Protein AF-A0A1G8H8K7-F1 (afdb_monomer)

Sequence (225 aa):
MYFYYYPTGNPYAFYPYHTEPYEKHPYYMEDRSYSGFSNDFDRQQAVRGQATWTEGGPVTKCGIPWSHNNYMTASVGENSPYQCGQSLRIKNLTSPDKEVTVTVVDQTRGYPPNKINLHRNAFEALGANLEVGVLNVEITPIQQPDSGMGNGRWGEYLSAITQTAYPSYYVTNFQAVGKTHMNPQQTKETYDLLLQSPHQSRQVRGNVIYQTNTNQVISFDIQEM

Radius of gyration: 29.27 Å; Cα contacts (8 Å, |Δi|>4): 420; chains: 1; bounding box: 75×88×66 Å

Organism: NCBI:txid930129

Structure (mmCIF, N/CA/C/O backbone):
data_AF-A0A1G8H8K7-F1
#
_entry.id   AF-A0A1G8H8K7-F1
#
loop_
_atom_site.group_PDB
_atom_site.id
_atom_site.type_symbol
_atom_site.label_atom_id
_atom_site.label_alt_id
_atom_site.label_comp_id
_atom_site.label_asym_id
_atom_site.label_entity_id
_atom_site.label_seq_id
_atom_site.pdbx_PDB_ins_code
_atom_site.Cartn_x
_atom_site.Cartn_y
_atom_site.Cartn_z
_atom_site.occupancy
_atom_site.B_iso_or_equiv
_atom_site.auth_seq_id
_atom_site.auth_comp_id
_atom_site.auth_asym_id
_atom_site.auth_atom_id
_atom_site.pdbx_PDB_model_num
ATOM 1 N N . MET A 1 1 ? 36.805 69.687 -38.597 1.00 34.62 1 MET A N 1
ATOM 2 C CA . MET A 1 1 ? 35.613 68.837 -38.385 1.00 34.62 1 MET A CA 1
ATOM 3 C C . MET A 1 1 ? 36.080 67.578 -37.667 1.00 34.62 1 MET A C 1
ATOM 5 O O . MET A 1 1 ? 37.119 67.053 -38.040 1.00 34.62 1 MET A O 1
ATOM 9 N N . TYR A 1 2 ? 35.389 67.209 -36.589 1.00 42.22 2 TYR A N 1
ATOM 10 C CA . TYR A 1 2 ? 35.668 66.097 -35.667 1.00 42.22 2 TYR A CA 1
ATOM 11 C C . TYR A 1 2 ? 35.791 64.723 -36.360 1.00 42.22 2 TYR A C 1
ATOM 13 O O . TYR A 1 2 ? 35.134 64.522 -37.374 1.00 42.22 2 TYR A O 1
ATOM 21 N N . PHE A 1 3 ? 36.566 63.777 -35.802 1.00 33.25 3 PHE A N 1
ATOM 22 C CA . PHE A 1 3 ? 36.064 62.624 -35.020 1.00 33.25 3 PHE A CA 1
ATOM 23 C C . PHE A 1 3 ? 37.190 61.666 -34.553 1.00 33.25 3 PHE A C 1
ATOM 25 O O . PHE A 1 3 ? 38.245 61.553 -35.166 1.00 33.25 3 PHE A O 1
ATOM 32 N N . TYR A 1 4 ? 36.908 61.029 -33.411 1.00 41.00 4 TYR A N 1
ATOM 33 C CA . TYR A 1 4 ? 37.654 60.050 -32.602 1.00 41.00 4 TYR A CA 1
ATOM 34 C C . TYR A 1 4 ? 38.005 58.726 -33.316 1.00 41.00 4 TYR A C 1
ATOM 36 O O . TYR A 1 4 ? 37.209 58.287 -34.138 1.00 41.00 4 TYR A O 1
ATOM 44 N N . TYR A 1 5 ? 39.061 58.011 -32.874 1.00 35.06 5 TYR A N 1
ATOM 45 C CA . TYR A 1 5 ? 38.955 56.696 -32.187 1.00 35.06 5 TYR A CA 1
ATOM 46 C C . TYR A 1 5 ? 40.318 56.110 -31.732 1.00 35.06 5 TYR A C 1
ATOM 48 O O . TYR A 1 5 ? 41.360 56.386 -32.316 1.00 35.06 5 TYR A O 1
ATOM 56 N N . TYR A 1 6 ? 40.251 55.314 -30.655 1.00 43.44 6 TYR A N 1
ATOM 57 C CA . TYR A 1 6 ? 41.297 54.642 -29.858 1.00 43.44 6 TYR A CA 1
ATOM 58 C C . TYR A 1 6 ? 42.328 53.786 -30.618 1.00 43.44 6 TYR A C 1
ATOM 60 O O . TYR A 1 6 ? 42.019 53.232 -31.673 1.00 43.44 6 TYR A O 1
ATOM 68 N N . PRO A 1 7 ? 43.460 53.478 -29.949 1.00 44.66 7 PRO A N 1
ATOM 69 C CA . PRO A 1 7 ? 43.854 52.075 -29.881 1.00 44.66 7 PRO A CA 1
ATOM 70 C C . PRO A 1 7 ? 44.255 51.562 -28.486 1.00 44.66 7 PRO A C 1
ATOM 72 O O . PRO A 1 7 ? 44.772 52.255 -27.616 1.00 44.66 7 PRO A O 1
ATOM 75 N N . THR A 1 8 ? 43.971 50.273 -28.363 1.00 45.00 8 THR A N 1
ATOM 76 C CA . THR A 1 8 ? 44.289 49.244 -27.371 1.00 45.00 8 THR A CA 1
ATOM 77 C C . THR A 1 8 ? 45.781 49.024 -27.089 1.00 45.00 8 THR A C 1
ATOM 79 O O . THR A 1 8 ? 46.585 49.116 -28.012 1.00 45.00 8 THR A O 1
ATOM 82 N N . GLY A 1 9 ? 46.105 48.513 -25.889 1.00 33.97 9 GLY A N 1
ATOM 83 C CA . GLY A 1 9 ? 47.224 47.569 -25.711 1.00 33.97 9 GLY A CA 1
ATOM 84 C C . GLY A 1 9 ? 48.034 47.679 -24.409 1.00 33.97 9 GLY A C 1
ATOM 85 O O . GLY A 1 9 ? 48.842 48.583 -24.278 1.00 33.97 9 GLY A O 1
ATOM 86 N N . ASN A 1 10 ? 47.812 46.708 -23.507 1.00 39.84 10 ASN A N 1
ATOM 87 C CA . ASN A 1 10 ? 48.647 46.133 -22.414 1.00 39.84 10 ASN A CA 1
ATOM 88 C C . ASN A 1 10 ? 50.197 46.263 -22.578 1.00 39.84 10 ASN A C 1
ATOM 90 O O . ASN A 1 10 ? 50.607 46.441 -23.722 1.00 39.84 10 ASN A O 1
ATOM 94 N N . PRO A 1 11 ? 51.094 45.959 -21.589 1.00 46.19 11 PRO A N 1
ATOM 95 C CA . PRO A 1 11 ? 50.885 45.327 -20.267 1.00 46.19 11 PRO A CA 1
ATOM 96 C C . PRO A 1 11 ? 51.848 45.787 -19.120 1.00 46.19 11 PRO A C 1
ATOM 98 O O . PRO A 1 11 ? 52.738 46.607 -19.309 1.00 46.19 11 PRO A O 1
ATOM 101 N N . TYR A 1 12 ? 51.710 45.133 -17.957 1.00 33.84 12 TYR A N 1
ATOM 102 C CA . TYR A 1 12 ? 52.674 44.973 -16.846 1.00 33.84 12 TYR A CA 1
ATOM 103 C C . TYR A 1 12 ? 52.797 46.048 -15.748 1.00 33.84 12 TYR A C 1
ATOM 105 O O . TYR A 1 12 ? 53.239 47.168 -15.967 1.00 33.84 12 TYR A O 1
ATOM 113 N N . ALA A 1 13 ? 52.596 45.540 -14.523 1.00 34.06 13 ALA A N 1
ATOM 114 C CA . ALA A 1 13 ? 53.521 45.601 -13.384 1.00 34.06 13 ALA A CA 1
ATOM 115 C C . ALA A 1 13 ? 53.058 46.366 -12.134 1.00 34.06 13 ALA A C 1
ATOM 117 O O . ALA A 1 13 ? 52.665 47.523 -12.179 1.00 34.06 13 ALA A O 1
ATOM 118 N N . PHE A 1 14 ? 53.297 45.674 -11.013 1.00 36.59 14 PHE A N 1
ATOM 119 C CA . PHE A 1 14 ? 53.564 46.187 -9.671 1.00 36.59 14 PHE A CA 1
ATOM 120 C C . PHE A 1 14 ? 52.398 46.789 -8.887 1.00 36.59 14 PHE A C 1
ATOM 122 O O . PHE A 1 14 ? 52.048 47.946 -9.073 1.00 36.59 14 PHE A O 1
ATOM 129 N N . TYR A 1 15 ? 51.930 46.051 -7.872 1.00 33.50 15 TYR A N 1
ATOM 130 C CA . TYR A 1 15 ? 51.500 46.693 -6.630 1.00 33.50 15 TYR A CA 1
ATOM 131 C C . TYR A 1 15 ? 52.095 46.004 -5.394 1.00 33.50 15 TYR A C 1
ATOM 133 O O . TYR A 1 15 ? 52.177 44.773 -5.368 1.00 33.50 15 TYR A O 1
ATOM 141 N N . PRO A 1 16 ? 52.557 46.783 -4.397 1.00 40.94 16 PRO A N 1
ATOM 142 C CA . PRO A 1 16 ? 53.385 46.309 -3.299 1.00 40.94 16 PRO A CA 1
ATOM 143 C C . PRO A 1 16 ? 52.547 45.898 -2.084 1.00 40.94 16 PRO A C 1
ATOM 145 O O . PRO A 1 16 ? 51.463 46.422 -1.833 1.00 40.94 16 PRO A O 1
ATOM 148 N N . TYR A 1 17 ? 53.111 44.984 -1.298 1.00 36.19 17 TYR A N 1
ATOM 149 C CA . TYR A 1 17 ? 52.652 44.650 0.045 1.00 36.19 17 TYR A CA 1
ATOM 150 C C . TYR A 1 17 ? 52.731 45.877 0.963 1.00 36.19 17 TYR A C 1
ATOM 152 O O . TYR A 1 17 ? 53.816 46.411 1.186 1.00 36.19 17 TYR A O 1
ATOM 160 N N . HIS A 1 18 ? 51.597 46.254 1.552 1.00 38.09 18 HIS A N 1
ATOM 161 C CA . HIS A 1 18 ? 51.551 47.059 2.767 1.00 38.09 18 HIS A CA 1
ATOM 162 C C . HIS A 1 18 ? 50.899 46.246 3.885 1.00 38.09 18 HIS A C 1
ATOM 164 O O . HIS A 1 18 ? 49.735 45.860 3.820 1.00 38.09 18 HIS A O 1
ATOM 170 N N . THR A 1 19 ? 51.715 45.957 4.888 1.00 42.06 19 THR A N 1
ATOM 171 C CA . THR A 1 19 ? 51.349 45.497 6.224 1.00 42.06 19 THR A CA 1
ATOM 172 C C . THR A 1 19 ? 50.953 46.680 7.102 1.00 42.06 19 THR A C 1
ATOM 174 O O . THR A 1 19 ? 51.568 47.733 6.961 1.00 42.06 19 THR A O 1
ATOM 177 N N . GLU A 1 20 ? 50.007 46.432 8.019 1.00 38.41 20 GLU A N 1
ATOM 178 C CA . GLU A 1 20 ? 49.724 47.079 9.326 1.00 38.41 20 GLU A CA 1
ATOM 179 C C . GLU A 1 20 ? 48.222 47.388 9.520 1.00 38.41 20 GLU A C 1
ATOM 181 O O . GLU A 1 20 ? 47.503 47.541 8.536 1.00 38.41 20 GLU A O 1
ATOM 186 N N . PRO A 1 21 ? 47.724 47.582 10.758 1.00 42.38 21 PRO A N 1
ATOM 187 C CA . PRO A 1 21 ? 47.982 46.840 11.994 1.00 42.38 21 PRO A CA 1
ATOM 188 C C . PRO A 1 21 ? 46.663 46.393 12.677 1.00 42.38 21 PRO A C 1
ATOM 190 O O . PRO A 1 21 ? 45.563 46.833 12.355 1.00 42.38 21 PRO A O 1
ATOM 193 N N . TYR A 1 22 ? 46.781 45.477 13.639 1.00 41.50 22 TYR A N 1
ATOM 194 C CA . TYR A 1 22 ? 45.675 44.895 14.402 1.00 41.50 22 TYR A CA 1
ATOM 195 C C . TYR A 1 22 ? 45.171 45.869 15.483 1.00 41.50 22 TYR A C 1
ATOM 197 O O . TYR A 1 22 ? 45.809 46.015 16.527 1.00 41.50 22 TYR A O 1
ATOM 205 N N . GLU A 1 23 ? 44.015 46.499 15.261 1.00 36.28 23 GLU A N 1
ATOM 206 C CA . GLU A 1 23 ? 43.290 47.265 16.282 1.00 36.28 23 GLU A CA 1
ATOM 207 C C . GLU A 1 23 ? 42.149 46.441 16.894 1.00 36.28 23 GLU A C 1
ATOM 209 O O . GLU A 1 23 ? 41.218 45.989 16.229 1.00 36.28 23 GLU A O 1
ATOM 214 N N . LYS A 1 24 ? 42.245 46.255 18.214 1.00 40.06 24 LYS A N 1
ATOM 215 C CA . LYS A 1 24 ? 41.191 45.742 19.093 1.00 40.06 24 LYS A CA 1
ATOM 216 C C . LYS A 1 24 ? 40.109 46.804 19.271 1.00 40.06 24 LYS A C 1
ATOM 218 O O . LYS A 1 24 ? 40.441 47.879 19.753 1.00 40.06 24 LYS A O 1
ATOM 223 N N . HIS A 1 25 ? 38.832 46.444 19.119 1.00 34.12 25 HIS A N 1
ATOM 224 C CA . HIS A 1 25 ? 37.762 47.080 19.896 1.00 34.12 25 HIS A CA 1
ATOM 225 C C . HIS A 1 25 ? 36.695 46.076 20.382 1.00 34.12 25 HIS A C 1
ATOM 227 O O . HIS A 1 25 ? 36.363 45.140 19.656 1.00 34.12 25 HIS A O 1
ATOM 233 N N . PRO A 1 26 ? 36.188 46.245 21.623 1.00 45.06 26 PRO A N 1
ATOM 234 C CA . PRO A 1 26 ? 35.289 45.317 22.302 1.00 45.06 26 PRO A CA 1
ATOM 235 C C . PRO A 1 26 ? 33.821 45.745 22.169 1.00 45.06 26 PRO A C 1
ATOM 237 O O . PRO A 1 26 ? 33.527 46.934 22.248 1.00 45.06 26 PRO A O 1
ATOM 240 N N . TYR A 1 27 ? 32.894 44.788 22.089 1.00 32.19 27 TYR A N 1
ATOM 241 C CA . TYR A 1 27 ? 31.487 45.036 22.413 1.00 32.19 27 TYR A CA 1
ATOM 242 C C . TYR A 1 27 ? 30.892 43.880 23.216 1.00 32.19 27 TYR A C 1
ATOM 244 O O . TYR A 1 27 ? 30.960 42.713 22.836 1.00 32.19 27 TYR A O 1
ATOM 252 N N . TYR A 1 28 ? 30.344 44.262 24.366 1.00 30.58 28 TYR A N 1
ATOM 253 C CA . TYR A 1 28 ? 29.436 43.494 25.204 1.00 30.58 28 TYR A CA 1
ATOM 254 C C . TYR A 1 28 ? 28.069 43.320 24.519 1.00 30.58 28 TYR A C 1
ATOM 256 O O . TYR A 1 28 ? 27.623 44.231 23.832 1.00 30.58 28 TYR A O 1
ATOM 264 N N . MET A 1 29 ? 27.412 42.200 24.855 1.00 28.86 29 MET A N 1
ATOM 265 C CA . MET A 1 29 ? 25.956 41.967 24.931 1.00 28.86 29 MET A CA 1
ATOM 266 C C . MET A 1 29 ? 25.096 42.187 23.674 1.00 28.86 29 MET A C 1
ATOM 268 O O . MET A 1 29 ? 24.828 43.314 23.294 1.00 28.86 29 MET A O 1
ATOM 272 N N . GLU A 1 30 ? 24.484 41.109 23.169 1.00 32.31 30 GLU A N 1
ATOM 273 C CA . GLU A 1 30 ? 23.065 40.852 23.470 1.00 32.31 30 GLU A CA 1
ATOM 274 C C . GLU A 1 30 ? 22.664 39.416 23.100 1.00 32.31 30 GLU A C 1
ATOM 276 O O . GLU A 1 30 ? 22.864 38.948 21.978 1.00 32.31 30 GLU A O 1
ATOM 281 N N . ASP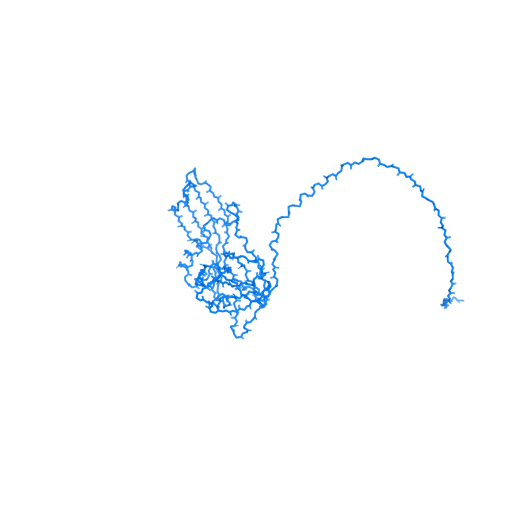 A 1 31 ? 22.079 38.732 24.080 1.00 38.09 31 ASP A N 1
ATOM 282 C CA . ASP A 1 31 ? 21.277 37.526 23.921 1.00 38.09 31 ASP A CA 1
ATOM 283 C C . ASP A 1 31 ? 20.206 37.734 22.843 1.00 38.09 31 ASP A C 1
ATOM 285 O O . ASP A 1 31 ? 19.214 38.433 23.046 1.00 38.09 31 ASP A O 1
ATOM 289 N N . ARG A 1 32 ? 20.359 37.059 21.706 1.00 35.44 32 ARG A N 1
ATOM 290 C CA . ARG A 1 32 ? 19.219 36.616 20.900 1.00 35.44 32 ARG A CA 1
ATOM 291 C C . ARG A 1 32 ? 19.429 35.166 20.525 1.00 35.44 32 ARG A C 1
ATOM 293 O O . ARG A 1 32 ? 19.809 34.820 19.410 1.00 35.44 32 ARG A O 1
ATOM 300 N N . SER A 1 33 ? 19.128 34.325 21.504 1.00 30.75 33 SER A N 1
ATOM 301 C CA . SER A 1 33 ? 18.609 32.979 21.320 1.00 30.75 33 SER A CA 1
ATOM 302 C C . SER A 1 33 ? 17.369 33.039 20.420 1.00 30.75 33 SER A C 1
ATOM 304 O O . SER A 1 33 ? 16.222 32.992 20.861 1.00 30.75 33 SER A O 1
ATOM 306 N N . TYR A 1 34 ? 17.604 33.144 19.111 1.00 29.62 34 TYR A N 1
ATOM 307 C CA . TYR A 1 34 ? 16.624 32.742 18.119 1.00 29.62 34 TYR A CA 1
ATOM 308 C C . TYR A 1 34 ? 16.545 31.220 18.224 1.00 29.62 34 TYR A C 1
ATOM 310 O O . TYR A 1 34 ? 17.258 30.478 17.550 1.00 29.62 34 TYR A O 1
ATOM 318 N N . SER A 1 35 ? 15.707 30.764 19.157 1.00 33.44 35 SER A N 1
ATOM 319 C CA . SER A 1 35 ? 15.107 29.442 19.102 1.00 33.44 35 SER A CA 1
ATOM 320 C C . SER A 1 35 ? 14.292 29.403 17.814 1.00 33.44 35 SER A C 1
ATOM 322 O O . SER A 1 35 ? 13.101 29.698 17.761 1.00 33.44 35 SER A O 1
ATOM 324 N N . GLY A 1 36 ? 14.988 29.097 16.721 1.00 28.70 36 GLY A N 1
ATOM 325 C CA . GLY A 1 36 ? 14.368 28.488 15.571 1.00 28.70 36 GLY A CA 1
ATOM 326 C C . GLY A 1 36 ? 13.788 27.187 16.085 1.00 28.70 36 GLY A C 1
ATOM 327 O O . GLY A 1 36 ? 14.484 26.179 16.164 1.00 28.70 36 GLY A O 1
ATOM 328 N N . PHE A 1 37 ? 12.525 27.236 16.498 1.00 30.09 37 PHE A N 1
ATOM 329 C CA . PHE A 1 37 ? 11.650 26.084 16.474 1.00 30.09 37 PHE A CA 1
ATOM 330 C C . PHE A 1 37 ? 11.593 25.645 15.012 1.00 30.09 37 PHE A C 1
ATOM 332 O O . PHE A 1 37 ? 10.671 25.985 14.269 1.00 30.09 37 PHE A O 1
ATOM 339 N N . SER A 1 38 ? 12.634 24.927 14.587 1.00 27.86 38 SER A N 1
ATOM 340 C CA . SER A 1 38 ? 12.563 23.987 13.492 1.00 27.86 38 SER A CA 1
ATOM 341 C C . SER A 1 38 ? 11.547 22.952 13.940 1.00 27.86 38 SER A C 1
ATOM 343 O O . SER A 1 38 ? 11.872 21.929 14.533 1.00 27.86 38 SER A O 1
ATOM 345 N N . ASN A 1 39 ? 10.277 23.270 13.696 1.00 28.53 39 ASN A N 1
ATOM 346 C CA . ASN A 1 39 ? 9.260 22.276 13.433 1.00 28.53 39 ASN A CA 1
ATOM 347 C C . ASN A 1 39 ? 9.682 21.577 12.135 1.00 28.53 39 ASN A C 1
ATOM 349 O O . ASN A 1 39 ? 9.077 21.777 11.081 1.00 28.53 39 ASN A O 1
ATOM 353 N N . ASP A 1 40 ? 10.758 20.793 12.214 1.00 29.62 40 ASP A N 1
ATOM 354 C CA . ASP A 1 40 ? 11.037 19.710 11.291 1.00 29.62 40 ASP A CA 1
ATOM 355 C C . ASP A 1 40 ? 9.960 18.660 11.568 1.00 29.62 40 ASP A C 1
ATOM 357 O O . ASP A 1 40 ? 10.170 17.639 12.212 1.00 29.62 40 ASP A O 1
ATOM 361 N N . PHE A 1 41 ? 8.744 18.966 11.112 1.00 33.59 41 PHE A N 1
ATOM 362 C CA . PHE A 1 41 ? 7.845 17.934 10.642 1.00 33.59 41 PHE A CA 1
ATOM 363 C C . PHE A 1 41 ? 8.670 17.133 9.647 1.00 33.59 41 PHE A C 1
ATOM 365 O O . PHE A 1 41 ? 8.990 17.664 8.581 1.00 33.59 41 PHE A O 1
ATOM 372 N N . ASP A 1 42 ? 9.054 15.916 10.032 1.00 35.72 42 ASP A N 1
ATOM 373 C CA . ASP A 1 42 ? 9.666 14.911 9.174 1.00 35.72 42 ASP A CA 1
ATOM 374 C C . ASP A 1 42 ? 8.977 14.941 7.809 1.00 35.72 42 ASP A C 1
ATOM 376 O O . ASP A 1 42 ? 7.900 14.372 7.605 1.00 35.72 42 ASP A O 1
ATOM 380 N N . ARG A 1 43 ? 9.570 15.676 6.861 1.00 43.28 43 ARG A N 1
ATOM 381 C CA . ARG A 1 43 ? 9.107 15.685 5.483 1.00 43.28 43 ARG A CA 1
ATOM 382 C C . ARG A 1 43 ? 9.336 14.265 5.013 1.00 43.28 43 ARG A C 1
ATOM 384 O O . ARG A 1 43 ? 10.479 13.871 4.803 1.00 43.28 43 ARG A O 1
ATOM 391 N N . GLN A 1 44 ? 8.254 13.509 4.864 1.00 57.31 44 GLN A N 1
ATOM 392 C CA . GLN A 1 44 ? 8.229 12.245 4.141 1.00 57.31 44 GLN A CA 1
ATOM 393 C C . GLN A 1 44 ? 8.741 12.533 2.724 1.00 57.31 44 GLN A C 1
ATOM 395 O O . GLN A 1 44 ? 7.986 12.935 1.838 1.00 57.31 44 GLN A O 1
ATOM 400 N N . GLN A 1 45 ? 10.056 12.454 2.525 1.00 70.06 45 GLN A N 1
ATOM 401 C CA . GLN A 1 45 ? 10.654 12.758 1.238 1.00 70.06 45 GLN A CA 1
ATOM 402 C C . GLN A 1 45 ? 10.379 11.581 0.320 1.00 70.06 45 GLN A C 1
ATOM 404 O O . GLN A 1 45 ? 10.790 10.451 0.580 1.00 70.06 45 GLN A O 1
ATOM 409 N N . ALA A 1 46 ? 9.649 11.859 -0.750 1.00 83.31 46 ALA A N 1
ATOM 410 C CA . ALA A 1 46 ? 9.413 10.895 -1.794 1.00 83.31 46 ALA A CA 1
ATOM 411 C C . ALA A 1 46 ? 10.754 10.558 -2.470 1.00 83.31 46 ALA A C 1
ATOM 413 O O . ALA A 1 46 ? 11.479 11.445 -2.926 1.00 83.31 46 ALA A O 1
ATOM 414 N N . VAL A 1 47 ? 11.113 9.276 -2.492 1.00 91.69 47 VAL A N 1
ATOM 415 C CA . VAL A 1 47 ? 12.393 8.798 -3.023 1.00 91.69 47 VAL A CA 1
ATOM 416 C C . VAL A 1 47 ? 12.173 8.229 -4.414 1.00 91.69 47 VAL A C 1
ATOM 418 O O . VAL A 1 47 ? 11.316 7.371 -4.618 1.00 91.69 47 VAL A O 1
ATOM 421 N N . ARG A 1 48 ? 12.971 8.672 -5.387 1.00 94.88 48 ARG A N 1
ATOM 422 C CA . ARG A 1 48 ? 12.955 8.081 -6.729 1.00 94.88 48 ARG A CA 1
ATOM 423 C C . ARG A 1 48 ? 13.685 6.746 -6.743 1.00 94.88 48 ARG A C 1
ATOM 425 O O . ARG A 1 48 ? 14.782 6.605 -6.196 1.00 94.88 48 ARG A O 1
ATOM 432 N N . GLY A 1 49 ? 13.080 5.782 -7.414 1.00 94.88 49 GLY A N 1
ATOM 433 C CA . GLY A 1 49 ? 13.517 4.403 -7.387 1.00 94.88 49 GLY A CA 1
ATOM 434 C C . GLY A 1 49 ? 13.037 3.596 -8.578 1.00 94.88 49 GLY A C 1
ATOM 435 O O . GLY A 1 49 ? 12.532 4.133 -9.566 1.00 94.88 49 GLY A O 1
ATOM 436 N N . GLN A 1 50 ? 13.202 2.285 -8.458 1.00 96.62 50 GLN A N 1
ATOM 437 C CA . GLN A 1 50 ? 12.737 1.318 -9.443 1.00 96.62 50 GLN A CA 1
ATOM 438 C C . GLN A 1 50 ? 11.786 0.314 -8.800 1.00 96.62 50 GLN A C 1
ATOM 440 O O . GLN A 1 50 ? 12.062 -0.185 -7.712 1.00 96.62 50 GLN A O 1
ATOM 445 N N . ALA A 1 51 ? 10.700 -0.011 -9.490 1.00 96.75 51 ALA A N 1
ATOM 446 C CA . ALA A 1 51 ? 9.809 -1.104 -9.138 1.00 96.75 51 ALA A CA 1
ATOM 447 C C . ALA A 1 51 ? 10.010 -2.269 -10.109 1.00 96.75 51 ALA A C 1
ATOM 449 O O . ALA A 1 51 ? 10.037 -2.062 -11.319 1.00 96.75 51 ALA A O 1
ATOM 450 N N . THR A 1 52 ? 10.131 -3.483 -9.590 1.00 97.44 52 THR A N 1
ATOM 451 C CA . THR A 1 52 ? 9.993 -4.743 -10.340 1.00 97.44 52 THR A CA 1
ATOM 452 C C . THR A 1 52 ? 8.774 -5.501 -9.838 1.00 97.44 52 THR A C 1
ATOM 454 O O . THR A 1 52 ? 8.071 -4.999 -8.958 1.00 97.44 52 THR A O 1
ATOM 457 N N . TRP A 1 53 ? 8.523 -6.699 -10.368 1.00 97.12 53 TRP A N 1
ATOM 458 C CA . TRP A 1 53 ? 7.440 -7.545 -9.888 1.00 97.12 53 TRP A CA 1
ATOM 459 C C . TRP A 1 53 ? 7.855 -8.987 -9.579 1.00 97.12 53 TRP A C 1
ATOM 461 O O . TRP A 1 53 ? 8.854 -9.498 -10.086 1.00 97.12 53 TRP A O 1
ATOM 471 N N . THR A 1 54 ? 7.055 -9.634 -8.733 1.00 95.38 54 THR A N 1
ATOM 472 C CA . THR A 1 54 ? 7.158 -11.043 -8.343 1.00 95.38 54 THR A CA 1
ATOM 473 C C . THR A 1 54 ? 5.770 -11.649 -8.117 1.00 95.38 54 THR A C 1
ATOM 475 O O . THR A 1 54 ? 4.823 -10.931 -7.801 1.00 95.38 54 THR A O 1
ATOM 478 N N . GLU A 1 55 ? 5.655 -12.973 -8.221 1.00 93.88 55 GLU A N 1
ATOM 479 C CA . GLU A 1 55 ? 4.470 -13.736 -7.774 1.00 93.88 55 GLU A CA 1
ATOM 480 C C . GLU A 1 55 ? 4.443 -13.934 -6.248 1.00 93.88 55 GLU A C 1
ATOM 482 O O . GLU A 1 55 ? 3.521 -14.518 -5.683 1.00 93.88 55 GLU A O 1
ATOM 487 N N . GLY A 1 56 ? 5.492 -13.474 -5.566 1.00 88.50 56 GLY A N 1
ATOM 488 C CA . GLY A 1 56 ? 5.708 -13.746 -4.157 1.00 88.50 56 GLY A CA 1
ATOM 489 C C . GLY A 1 56 ? 6.304 -15.131 -3.907 1.00 88.50 56 GLY A C 1
ATOM 490 O O . GLY A 1 56 ? 6.537 -15.934 -4.810 1.00 88.50 56 GLY A O 1
ATOM 491 N N . GLY A 1 57 ? 6.617 -15.380 -2.640 1.00 83.31 57 GLY A N 1
ATOM 492 C CA . GLY A 1 57 ? 7.166 -16.642 -2.151 1.00 83.31 57 GLY A CA 1
ATOM 493 C C . GLY A 1 57 ? 6.329 -17.213 -1.005 1.00 83.31 57 GLY A C 1
ATOM 494 O O . GLY A 1 57 ? 5.499 -16.505 -0.435 1.00 83.31 57 GLY A O 1
ATOM 495 N N . PRO A 1 58 ? 6.546 -18.484 -0.628 1.00 76.12 58 PRO A N 1
ATOM 496 C CA . PRO A 1 58 ? 5.747 -19.145 0.405 1.00 76.12 58 PRO A CA 1
ATOM 497 C C . PRO A 1 58 ? 6.000 -18.597 1.817 1.00 76.12 58 PRO A C 1
ATOM 499 O O . PRO A 1 58 ? 5.148 -18.737 2.688 1.00 76.12 58 PRO A O 1
ATOM 502 N N . VAL A 1 59 ? 7.164 -17.986 2.056 1.00 86.50 59 VAL A N 1
ATOM 503 C CA . VAL A 1 59 ? 7.557 -17.428 3.353 1.00 86.50 59 VAL A CA 1
ATOM 504 C C . VAL A 1 59 ? 8.123 -16.040 3.129 1.00 86.50 59 VAL A C 1
ATOM 506 O O . VAL A 1 59 ? 8.897 -15.828 2.198 1.00 86.50 59 VAL A O 1
ATOM 509 N N . THR A 1 60 ? 7.746 -15.113 4.000 1.00 92.62 60 THR A N 1
ATOM 510 C CA . THR A 1 60 ? 8.251 -13.747 3.993 1.00 92.62 60 THR A CA 1
ATOM 511 C C . THR A 1 60 ? 9.039 -13.473 5.266 1.00 92.62 60 THR A C 1
ATOM 513 O O . THR A 1 60 ? 8.732 -14.022 6.327 1.00 92.62 60 THR A O 1
ATOM 516 N N . LYS A 1 61 ? 10.055 -12.610 5.195 1.00 90.44 61 LYS A N 1
ATOM 517 C CA . LYS A 1 61 ? 10.841 -12.236 6.376 1.00 90.44 61 LYS A CA 1
ATOM 518 C C . LYS A 1 61 ? 10.028 -11.481 7.430 1.00 90.44 61 LYS A C 1
ATOM 520 O O . LYS A 1 61 ? 10.414 -11.497 8.594 1.00 90.44 61 LYS A O 1
ATOM 525 N N . CYS A 1 62 ? 8.920 -10.842 7.049 1.00 89.44 62 CYS A N 1
ATOM 526 C CA . CYS A 1 62 ? 8.084 -10.088 7.983 1.00 89.44 62 CYS A CA 1
ATOM 527 C C . CYS A 1 62 ? 6.957 -10.918 8.617 1.00 89.44 62 CYS A C 1
ATOM 529 O O . CYS A 1 62 ? 6.225 -10.391 9.448 1.00 89.44 62 CYS A O 1
ATOM 531 N N . GLY A 1 63 ? 6.764 -12.180 8.214 1.00 87.44 63 GLY A N 1
ATOM 532 C CA . GLY A 1 63 ? 5.652 -13.010 8.697 1.00 87.44 63 GLY A CA 1
ATOM 533 C C . GLY A 1 63 ? 4.267 -12.578 8.190 1.00 87.44 63 GLY A C 1
ATOM 534 O O . GLY A 1 63 ? 3.257 -13.106 8.649 1.00 87.44 63 GLY A O 1
ATOM 535 N N . ILE A 1 64 ? 4.210 -11.642 7.237 1.00 85.88 64 ILE A N 1
ATOM 536 C CA . ILE A 1 64 ? 2.983 -11.179 6.574 1.00 85.88 64 ILE A CA 1
ATOM 537 C C . ILE A 1 64 ? 2.914 -11.854 5.197 1.00 85.88 64 ILE A C 1
ATOM 539 O O . ILE A 1 64 ? 3.893 -11.777 4.451 1.00 85.88 64 ILE A O 1
ATOM 543 N N . PRO A 1 65 ? 1.816 -12.533 4.826 1.00 88.94 65 PRO A N 1
ATOM 544 C CA . PRO A 1 65 ? 1.738 -13.226 3.543 1.00 88.94 65 PRO A CA 1
ATOM 545 C C . PRO A 1 65 ? 1.647 -12.242 2.370 1.00 88.94 65 PRO A C 1
ATOM 547 O O . PRO A 1 65 ? 1.066 -11.167 2.491 1.00 88.94 65 PRO A O 1
ATOM 550 N N . TRP A 1 66 ? 2.123 -12.656 1.194 1.00 92.62 66 TRP A N 1
ATOM 551 C CA . TRP A 1 66 ? 1.966 -11.899 -0.058 1.00 92.62 66 TRP A CA 1
ATOM 552 C C . TRP A 1 66 ? 0.503 -11.675 -0.463 1.00 92.62 66 TRP A C 1
ATOM 554 O O . TRP A 1 66 ? 0.204 -10.737 -1.184 1.00 92.62 66 TRP A O 1
ATOM 564 N N . SER A 1 67 ? -0.430 -12.499 0.019 1.00 87.25 67 SER A N 1
ATOM 565 C CA . SER A 1 67 ? -1.869 -12.300 -0.198 1.00 87.25 67 SER A CA 1
ATOM 566 C C . SER A 1 67 ? -2.479 -11.203 0.676 1.00 87.25 67 SER A C 1
ATOM 568 O O . SER A 1 67 ? -3.668 -10.910 0.546 1.00 87.25 67 SER A O 1
ATOM 570 N N . HIS A 1 68 ? -1.706 -10.618 1.595 1.00 81.19 68 HIS A N 1
ATOM 571 C CA . HIS A 1 68 ? -2.178 -9.532 2.442 1.00 81.19 68 HIS A CA 1
ATOM 572 C C . HIS A 1 68 ? -2.652 -8.345 1.593 1.00 81.19 68 HIS A C 1
ATOM 574 O O . HIS A 1 68 ? -2.119 -8.089 0.516 1.00 81.19 68 HIS A O 1
ATOM 580 N N . ASN A 1 69 ? -3.683 -7.641 2.067 1.00 79.06 69 ASN A N 1
ATOM 581 C CA . ASN A 1 69 ? -4.262 -6.481 1.387 1.00 79.06 69 ASN A CA 1
ATOM 582 C C . ASN A 1 69 ? -4.519 -6.717 -0.121 1.00 79.06 69 ASN A C 1
ATOM 584 O O . ASN A 1 69 ? -4.111 -5.925 -0.965 1.00 79.06 69 ASN A O 1
ATOM 588 N N . ASN A 1 70 ? -5.126 -7.857 -0.476 1.00 85.50 70 ASN A N 1
ATOM 589 C CA . ASN A 1 70 ? -5.389 -8.258 -1.866 1.00 85.50 70 ASN A CA 1
ATOM 590 C C . ASN A 1 70 ? -4.161 -8.203 -2.780 1.00 85.50 70 ASN A C 1
ATOM 592 O O . ASN A 1 70 ? -4.241 -7.778 -3.936 1.00 85.50 70 ASN A O 1
ATOM 596 N N . TYR A 1 71 ? -3.030 -8.670 -2.261 1.00 91.50 71 TYR A N 1
ATOM 597 C CA . TYR A 1 71 ? -1.758 -8.673 -2.967 1.00 91.50 71 TYR A CA 1
ATOM 598 C C . TYR A 1 71 ? -1.200 -7.275 -3.267 1.00 91.50 71 TYR A C 1
ATOM 600 O O . TYR A 1 71 ? -0.344 -7.113 -4.138 1.00 91.50 71 TYR A O 1
ATOM 608 N N . MET A 1 72 ? -1.643 -6.253 -2.532 1.00 92.31 72 MET A N 1
ATOM 609 C CA . MET A 1 72 ? -1.005 -4.937 -2.499 1.00 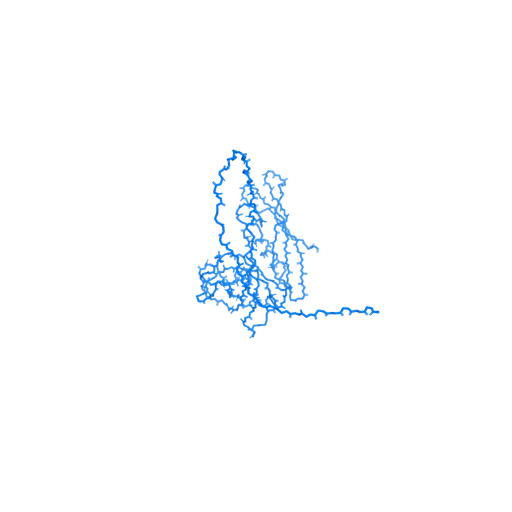92.31 72 MET A CA 1
ATOM 610 C C . MET A 1 72 ? 0.174 -4.966 -1.528 1.00 92.31 72 MET A C 1
ATOM 612 O O . MET A 1 72 ? 0.191 -4.326 -0.477 1.00 92.31 72 MET A O 1
ATOM 616 N N . THR A 1 73 ? 1.165 -5.777 -1.875 1.00 93.62 73 THR A N 1
ATOM 617 C CA . THR A 1 73 ? 2.326 -6.066 -1.034 1.00 93.62 73 THR A CA 1
ATOM 618 C C . THR A 1 73 ? 3.609 -5.936 -1.826 1.00 93.62 73 THR A C 1
ATOM 620 O O . THR A 1 73 ? 3.616 -6.084 -3.051 1.00 93.62 73 THR A O 1
ATOM 623 N N . ALA A 1 74 ? 4.707 -5.701 -1.125 1.00 97.00 74 ALA A N 1
ATOM 624 C CA . ALA A 1 74 ? 6.010 -5.552 -1.737 1.00 97.00 74 ALA A CA 1
ATOM 625 C C . ALA A 1 74 ? 7.134 -6.083 -0.851 1.00 97.00 74 ALA A C 1
ATOM 627 O O . ALA A 1 74 ? 7.000 -6.190 0.369 1.00 97.00 74 ALA A O 1
ATOM 628 N N . SER A 1 75 ? 8.278 -6.339 -1.474 1.00 96.94 75 SER A N 1
ATOM 629 C CA . SER A 1 75 ? 9.539 -6.553 -0.784 1.00 96.94 75 SER A CA 1
ATOM 630 C C . SER A 1 75 ? 10.543 -5.459 -1.117 1.00 96.94 75 SER A C 1
ATOM 632 O O . SER A 1 75 ? 10.551 -4.900 -2.216 1.00 96.94 75 SER A O 1
ATOM 634 N N . VAL A 1 76 ? 11.390 -5.132 -0.149 1.00 96.56 76 VAL A N 1
ATOM 635 C CA . VAL A 1 76 ? 12.370 -4.038 -0.244 1.00 96.56 76 VAL A CA 1
ATOM 636 C C . VAL A 1 76 ? 13.793 -4.577 -0.116 1.00 96.56 76 VAL A C 1
ATOM 638 O O . VAL A 1 76 ? 13.992 -5.714 0.304 1.00 96.56 76 VAL A O 1
ATOM 641 N N . GLY A 1 77 ? 14.807 -3.800 -0.495 1.00 93.81 77 GLY A N 1
ATOM 642 C CA . GLY A 1 77 ? 16.199 -4.195 -0.251 1.00 93.81 77 GLY A CA 1
ATOM 643 C C . GLY A 1 77 ? 16.511 -4.347 1.243 1.00 93.81 77 GLY A C 1
ATOM 644 O O . GLY A 1 77 ? 15.946 -3.641 2.070 1.00 93.81 77 GLY A O 1
ATOM 645 N N . GLU A 1 78 ? 17.445 -5.230 1.604 1.00 90.81 78 GLU A N 1
ATOM 646 C CA . GLU A 1 78 ? 17.840 -5.458 3.013 1.00 90.81 78 GLU A CA 1
ATOM 647 C C . GLU A 1 78 ? 18.386 -4.194 3.700 1.00 90.81 78 GLU A C 1
ATOM 649 O O . GLU A 1 78 ? 18.232 -4.031 4.905 1.00 90.81 78 GLU A O 1
ATOM 654 N N . ASN A 1 79 ? 18.975 -3.282 2.921 1.00 88.62 79 ASN A N 1
ATOM 655 C CA . ASN A 1 79 ? 19.491 -1.991 3.387 1.00 88.62 79 ASN A CA 1
ATOM 656 C C . ASN A 1 79 ? 18.523 -0.828 3.098 1.00 88.62 79 ASN A C 1
ATOM 658 O O . ASN A 1 79 ? 18.931 0.333 3.072 1.00 88.62 79 ASN A O 1
ATOM 662 N N . SER A 1 80 ? 17.267 -1.132 2.773 1.00 91.88 80 SER A N 1
ATOM 663 C CA . SER A 1 80 ? 16.238 -0.121 2.555 1.00 91.88 80 SER A CA 1
ATOM 664 C C . SER A 1 80 ? 15.821 0.513 3.887 1.00 91.88 80 SER A C 1
ATOM 666 O O . SER A 1 80 ? 15.779 -0.189 4.897 1.00 91.88 80 SER A O 1
ATOM 668 N N . PRO A 1 81 ? 15.475 1.815 3.922 1.00 90.12 81 PRO A N 1
ATOM 669 C CA . PRO A 1 81 ? 14.930 2.440 5.128 1.00 90.12 81 PRO A CA 1
ATOM 670 C C . PRO A 1 81 ? 13.503 1.970 5.459 1.00 90.12 81 PRO A C 1
ATOM 672 O O . PRO A 1 81 ? 12.972 2.344 6.503 1.00 90.12 81 PRO A O 1
ATOM 675 N N . TYR A 1 82 ? 12.864 1.196 4.574 1.00 91.38 82 TYR A N 1
ATOM 676 C CA . TYR A 1 82 ? 11.492 0.739 4.757 1.00 91.38 82 TYR A CA 1
ATOM 677 C C . TYR A 1 82 ? 11.428 -0.535 5.607 1.00 91.38 82 TYR A C 1
ATOM 679 O O . TYR A 1 82 ? 12.198 -1.476 5.404 1.00 91.38 82 TYR A O 1
ATOM 687 N N . GLN A 1 83 ? 10.491 -0.572 6.550 1.00 89.00 83 GLN A N 1
ATOM 688 C CA . GLN A 1 83 ? 10.382 -1.625 7.558 1.00 89.00 83 GLN A CA 1
ATOM 689 C C . GLN A 1 83 ? 9.230 -2.589 7.269 1.00 89.00 83 GLN A C 1
ATOM 691 O O . GLN A 1 83 ? 8.283 -2.262 6.561 1.00 89.00 83 GLN A O 1
ATOM 696 N N . CYS A 1 84 ? 9.295 -3.782 7.858 1.00 88.19 84 CYS A N 1
ATOM 697 C CA . CYS A 1 84 ? 8.205 -4.754 7.829 1.00 88.19 84 CYS A CA 1
ATOM 698 C C . CYS A 1 84 ? 6.878 -4.152 8.313 1.00 88.19 84 CYS A C 1
ATOM 700 O O . CYS A 1 84 ? 6.839 -3.489 9.345 1.00 88.19 84 CYS A O 1
ATOM 702 N N . GLY A 1 85 ? 5.793 -4.408 7.581 1.00 82.81 85 GLY A N 1
ATOM 703 C CA . GLY A 1 85 ? 4.453 -3.895 7.88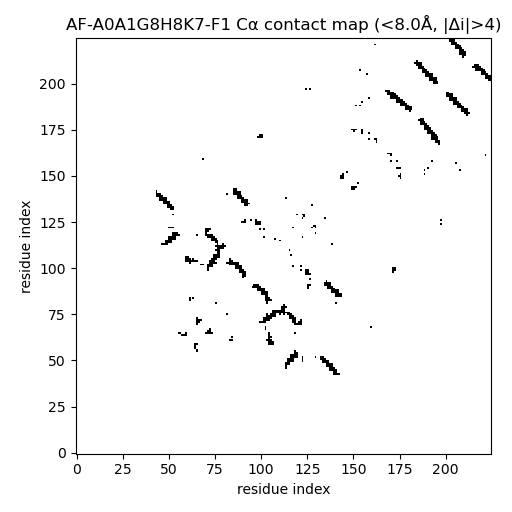2 1.00 82.81 85 GLY A CA 1
ATOM 704 C C . GLY A 1 85 ? 4.229 -2.433 7.491 1.00 82.81 85 GLY A C 1
ATOM 705 O O . GLY A 1 85 ? 3.093 -1.970 7.521 1.00 82.81 85 GLY A O 1
ATOM 706 N N . GLN A 1 86 ? 5.271 -1.711 7.074 1.00 84.62 86 GLN A N 1
ATOM 707 C CA . GLN A 1 86 ? 5.140 -0.320 6.666 1.00 84.62 86 GLN A CA 1
ATOM 708 C C . GLN A 1 86 ? 4.360 -0.197 5.354 1.00 84.62 86 GLN A C 1
ATOM 710 O O . GLN A 1 86 ? 4.610 -0.934 4.396 1.00 84.62 86 GLN A O 1
ATOM 715 N N . SER A 1 87 ? 3.462 0.784 5.292 1.00 85.94 87 SER A N 1
ATOM 716 C CA . SER A 1 87 ? 2.747 1.148 4.069 1.00 85.94 87 SER A CA 1
ATOM 717 C C . SER A 1 87 ? 3.549 2.154 3.246 1.00 85.94 87 SER A C 1
ATOM 719 O O . SER A 1 87 ? 4.048 3.155 3.761 1.00 85.94 87 SER A O 1
ATOM 721 N N . LEU A 1 88 ? 3.668 1.904 1.947 1.00 89.62 88 LEU A N 1
ATOM 722 C CA . LEU A 1 88 ? 4.374 2.749 0.990 1.00 89.62 88 LEU A CA 1
ATOM 723 C C . LEU A 1 88 ? 3.421 3.141 -0.134 1.00 89.62 88 LEU A C 1
ATOM 72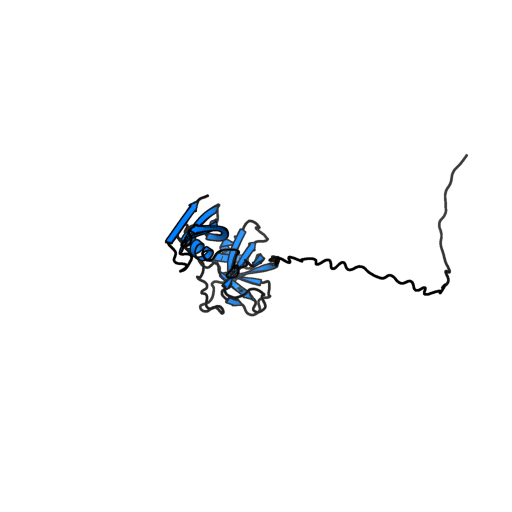5 O O . LEU A 1 88 ? 2.797 2.277 -0.746 1.00 89.62 88 LEU A O 1
ATOM 729 N N . ARG A 1 89 ? 3.358 4.432 -0.454 1.00 90.44 89 ARG A N 1
ATOM 730 C CA . ARG A 1 89 ? 2.721 4.919 -1.676 1.00 90.44 89 ARG A CA 1
ATOM 731 C C . ARG A 1 89 ? 3.737 4.872 -2.806 1.00 90.44 89 ARG A C 1
ATOM 733 O O . ARG A 1 89 ? 4.803 5.481 -2.711 1.00 90.44 89 ARG A O 1
ATOM 740 N N . ILE A 1 90 ? 3.393 4.165 -3.871 1.00 93.88 90 ILE A N 1
ATOM 741 C CA . ILE A 1 90 ? 4.221 3.977 -5.056 1.00 93.88 90 ILE A CA 1
ATOM 742 C C . ILE A 1 90 ? 3.536 4.668 -6.222 1.00 93.88 90 ILE A C 1
ATOM 744 O O . ILE A 1 90 ? 2.401 4.338 -6.550 1.00 93.88 90 ILE A O 1
ATOM 748 N N . LYS A 1 91 ? 4.228 5.609 -6.857 1.00 93.31 91 LYS A N 1
ATOM 749 C CA . LYS A 1 91 ? 3.714 6.377 -7.992 1.00 93.31 91 LYS A CA 1
ATOM 750 C C . LYS A 1 91 ? 4.529 6.092 -9.243 1.00 93.31 91 LYS A C 1
ATOM 752 O O . LYS A 1 91 ? 5.759 6.119 -9.202 1.00 93.31 91 LYS A O 1
ATOM 757 N N . ASN A 1 92 ? 3.855 5.849 -10.362 1.00 94.31 92 ASN A N 1
ATOM 758 C CA . ASN A 1 92 ? 4.503 5.620 -11.646 1.00 94.31 92 ASN A CA 1
ATOM 759 C C . ASN A 1 92 ? 4.992 6.949 -12.231 1.00 94.31 92 ASN A C 1
ATOM 761 O O . ASN A 1 92 ? 4.193 7.849 -12.481 1.00 94.31 92 ASN A O 1
ATOM 765 N N . LEU A 1 93 ? 6.294 7.087 -12.491 1.00 92.38 93 LEU A N 1
ATOM 766 C CA . LEU A 1 93 ? 6.830 8.332 -13.051 1.00 92.38 93 LEU A CA 1
ATOM 767 C C . LEU A 1 93 ? 6.497 8.514 -14.538 1.00 92.38 93 LEU A C 1
ATOM 769 O O . LEU A 1 93 ? 6.476 9.644 -15.019 1.00 92.38 93 LEU A O 1
ATOM 773 N N . THR A 1 94 ? 6.214 7.430 -15.262 1.00 89.31 94 THR A N 1
ATOM 774 C CA . THR A 1 94 ? 5.791 7.475 -16.672 1.00 89.31 94 THR A CA 1
ATOM 775 C C . THR A 1 94 ? 4.286 7.717 -16.810 1.00 89.31 94 THR A C 1
ATOM 777 O O . THR A 1 94 ? 3.825 8.206 -17.838 1.00 89.31 94 THR A O 1
ATOM 780 N N . SER A 1 95 ? 3.506 7.411 -15.775 1.00 87.00 95 SER A N 1
ATOM 781 C CA . SER A 1 95 ? 2.059 7.647 -15.734 1.00 87.00 95 SER A CA 1
ATOM 782 C C . SER A 1 95 ? 1.670 8.212 -14.369 1.00 87.00 95 SER A C 1
ATOM 784 O O . SER A 1 95 ? 1.195 7.462 -13.521 1.00 87.00 95 SER A O 1
ATOM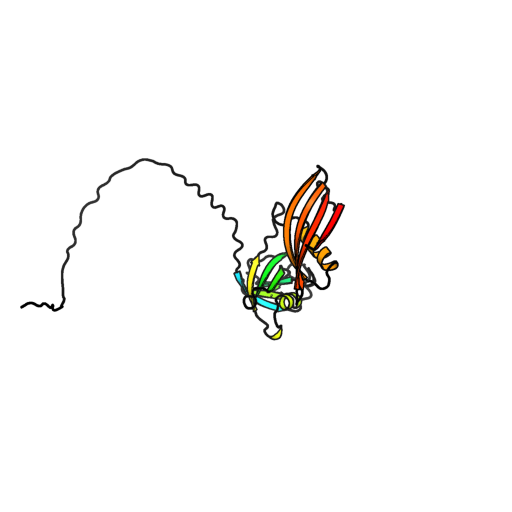 786 N N . PRO A 1 96 ? 1.877 9.522 -14.135 1.00 78.94 96 PRO A N 1
ATOM 787 C CA . PRO A 1 96 ? 1.735 10.130 -12.811 1.00 78.94 96 PRO A CA 1
ATOM 788 C C . PRO A 1 96 ? 0.355 9.970 -12.161 1.00 78.94 96 PRO A C 1
ATOM 790 O O . PRO A 1 96 ? 0.261 10.077 -10.945 1.00 78.94 96 PRO A O 1
ATOM 793 N N . ASP A 1 97 ? -0.697 9.690 -12.930 1.00 80.88 97 ASP A N 1
ATOM 794 C CA . ASP A 1 97 ? -2.046 9.438 -12.403 1.00 80.88 97 ASP A CA 1
ATOM 795 C C . ASP A 1 97 ? -2.226 8.011 -11.850 1.00 80.88 97 ASP A C 1
ATOM 797 O O . ASP A 1 97 ? -3.291 7.663 -11.341 1.00 80.88 97 ASP A O 1
ATOM 801 N N . LYS A 1 98 ? -1.203 7.158 -11.979 1.00 85.56 98 LYS A N 1
ATOM 802 C CA . LYS A 1 98 ? -1.196 5.781 -11.485 1.00 85.56 98 LYS A CA 1
ATOM 803 C C . LYS A 1 98 ? -0.334 5.681 -10.234 1.00 85.56 98 LYS A C 1
ATOM 805 O O . LYS A 1 98 ? 0.891 5.825 -10.280 1.00 85.56 98 LYS A O 1
ATOM 810 N N . GLU A 1 99 ? -0.995 5.396 -9.120 1.00 90.44 99 GLU A N 1
ATOM 811 C CA . GLU A 1 99 ? -0.371 5.164 -7.825 1.00 90.44 99 GLU A CA 1
ATOM 812 C C . GLU A 1 99 ? -1.053 4.015 -7.086 1.00 90.44 99 GLU A C 1
ATOM 814 O O . GLU A 1 99 ? -2.246 3.772 -7.254 1.00 90.44 99 GLU A O 1
ATOM 819 N N . VAL A 1 100 ? -0.289 3.315 -6.254 1.00 87.19 100 VAL A N 1
ATOM 820 C CA . VAL A 1 100 ? -0.788 2.239 -5.394 1.00 87.19 100 VAL A CA 1
ATOM 821 C C . VAL A 1 100 ? -0.199 2.382 -3.999 1.00 87.19 100 VAL A C 1
ATOM 823 O O . VAL A 1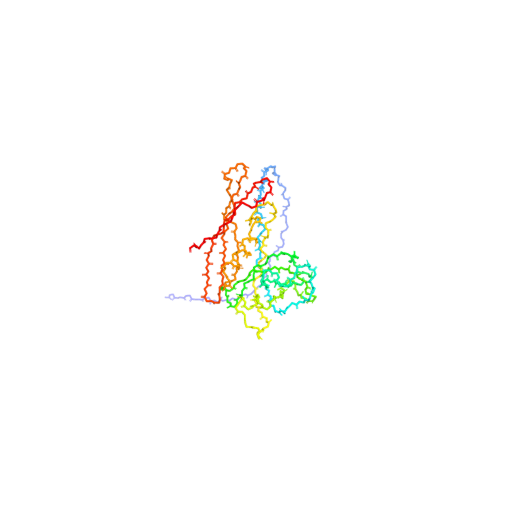 100 ? 0.928 2.853 -3.842 1.00 87.19 100 VAL A O 1
ATOM 826 N N . THR A 1 101 ? -0.935 1.940 -2.984 1.00 87.56 101 THR A N 1
ATOM 827 C CA . THR A 1 101 ? -0.397 1.765 -1.631 1.00 87.56 101 THR A CA 1
ATOM 828 C C . THR A 1 101 ? -0.101 0.295 -1.408 1.00 87.56 101 THR A C 1
ATOM 830 O O . THR A 1 101 ? -0.975 -0.540 -1.615 1.00 87.56 101 THR A O 1
ATOM 833 N N . VAL A 1 102 ? 1.119 -0.020 -0.980 1.00 89.69 102 VAL A N 1
ATOM 834 C CA . VAL A 1 102 ? 1.561 -1.393 -0.722 1.00 89.69 102 VAL A CA 1
ATOM 835 C C . VAL A 1 102 ? 2.115 -1.549 0.682 1.00 89.69 102 VAL A C 1
ATOM 837 O O . VAL A 1 102 ? 2.736 -0.631 1.211 1.00 89.69 102 VAL A O 1
ATOM 840 N N . THR A 1 103 ? 1.949 -2.732 1.262 1.00 88.44 103 THR A N 1
ATOM 841 C CA . THR A 1 103 ? 2.561 -3.100 2.544 1.00 88.44 103 THR A CA 1
ATOM 842 C C . THR A 1 103 ? 3.884 -3.824 2.309 1.00 88.44 103 THR A C 1
ATOM 844 O O . THR A 1 103 ? 3.960 -4.745 1.492 1.00 88.44 103 THR A O 1
ATOM 847 N N . VAL A 1 104 ? 4.935 -3.446 3.035 1.00 94.00 104 VAL A N 1
ATOM 848 C CA . VAL A 1 104 ? 6.213 -4.167 3.018 1.00 94.00 104 VAL A CA 1
ATOM 849 C C . VAL A 1 104 ? 6.057 -5.483 3.773 1.00 94.00 104 VAL A C 1
ATOM 851 O O . VAL A 1 104 ? 5.865 -5.499 4.988 1.00 94.00 104 VAL A O 1
ATOM 854 N N . VAL A 1 105 ? 6.151 -6.597 3.055 1.00 93.38 105 VAL A N 1
ATOM 855 C CA . VAL A 1 105 ? 5.967 -7.940 3.620 1.00 93.38 105 VAL A CA 1
ATOM 856 C C . VAL A 1 105 ? 7.242 -8.762 3.638 1.00 93.38 105 VAL A C 1
ATOM 858 O O . VAL A 1 105 ? 7.312 -9.735 4.377 1.00 93.38 105 VAL A O 1
ATOM 861 N N . ASP A 1 106 ? 8.262 -8.399 2.862 1.00 96.25 106 ASP A N 1
ATOM 862 C CA . ASP A 1 106 ? 9.485 -9.192 2.751 1.00 96.25 106 ASP A CA 1
ATOM 863 C C . ASP A 1 106 ? 10.716 -8.326 2.426 1.00 96.25 106 ASP A C 1
ATOM 865 O O . ASP A 1 106 ? 10.600 -7.134 2.131 1.00 96.25 106 ASP A O 1
ATOM 869 N N . GLN A 1 107 ? 11.909 -8.926 2.447 1.00 94.69 107 GLN A N 1
ATOM 870 C CA . GLN A 1 107 ? 13.138 -8.279 1.991 1.00 94.69 107 GLN A CA 1
ATOM 871 C C . GLN A 1 107 ? 13.850 -9.104 0.923 1.00 94.69 107 GLN A C 1
ATOM 873 O O . GLN A 1 107 ? 14.126 -10.291 1.101 1.00 94.69 107 GLN A O 1
ATOM 878 N N . THR A 1 108 ? 14.236 -8.445 -0.164 1.00 93.88 108 THR A N 1
ATOM 879 C CA . THR A 1 108 ? 14.959 -9.057 -1.275 1.00 93.88 108 THR A CA 1
ATOM 880 C C . THR A 1 108 ? 16.456 -8.810 -1.153 1.00 93.88 108 THR A C 1
ATOM 882 O O . THR A 1 108 ? 16.935 -7.674 -1.158 1.00 93.88 108 THR A O 1
ATOM 885 N N . ARG A 1 109 ? 17.218 -9.903 -1.088 1.00 92.69 109 ARG A N 1
ATOM 886 C CA . ARG A 1 109 ? 18.680 -9.856 -1.040 1.00 92.69 109 ARG A CA 1
ATOM 887 C C . ARG A 1 109 ? 19.251 -9.245 -2.321 1.00 92.69 109 ARG A C 1
ATOM 889 O O . ARG A 1 109 ? 18.842 -9.596 -3.424 1.00 92.69 109 ARG A O 1
ATOM 896 N N . GLY A 1 110 ? 20.226 -8.351 -2.167 1.00 91.44 110 GLY A N 1
ATOM 897 C CA . GLY A 1 110 ? 20.928 -7.714 -3.287 1.00 91.44 110 GLY A CA 1
ATOM 898 C C . GLY A 1 110 ? 20.161 -6.583 -3.982 1.00 91.44 110 GLY A C 1
ATOM 899 O O . GLY A 1 110 ? 20.688 -5.994 -4.923 1.00 91.44 110 GLY A O 1
ATOM 900 N N . TYR A 1 111 ? 18.947 -6.244 -3.534 1.00 93.81 111 TYR A N 1
ATOM 901 C CA . TYR A 1 111 ? 18.249 -5.055 -4.025 1.00 93.81 111 TYR A CA 1
ATOM 902 C C . TYR A 1 111 ? 18.856 -3.786 -3.411 1.00 93.81 111 TYR A C 1
ATOM 904 O O . TYR A 1 111 ? 19.103 -3.759 -2.200 1.00 93.81 111 TYR A O 1
ATOM 912 N N . PRO A 1 112 ? 19.091 -2.726 -4.208 1.00 93.19 112 PRO A N 1
ATOM 913 C CA . PRO A 1 112 ? 19.511 -1.442 -3.665 1.00 93.19 112 PRO A CA 1
ATOM 914 C C . PRO A 1 112 ? 18.384 -0.805 -2.824 1.00 93.19 112 PRO A C 1
ATOM 916 O O . PRO A 1 112 ? 17.214 -1.157 -3.001 1.00 93.19 112 PRO A O 1
ATOM 919 N N . PRO A 1 113 ? 18.699 0.153 -1.930 1.00 90.75 113 PRO A N 1
ATOM 920 C CA . PRO A 1 113 ? 17.735 0.720 -0.977 1.00 90.75 113 PRO A CA 1
ATOM 921 C C . PRO A 1 113 ? 16.472 1.332 -1.602 1.00 90.75 113 PRO A C 1
ATOM 923 O O . PRO A 1 113 ? 15.408 1.301 -0.988 1.00 90.75 113 PRO A O 1
ATOM 926 N N . ASN A 1 114 ? 16.591 1.871 -2.819 1.00 93.06 114 ASN A N 1
ATOM 927 C CA . ASN A 1 114 ? 15.527 2.521 -3.584 1.00 93.06 114 ASN A CA 1
ATOM 928 C C . ASN A 1 114 ? 14.947 1.626 -4.696 1.00 93.06 114 ASN A C 1
ATOM 930 O O . ASN A 1 114 ? 14.359 2.130 -5.653 1.00 93.06 114 ASN A O 1
ATOM 934 N N . LYS A 1 115 ? 15.124 0.305 -4.604 1.00 95.69 115 LYS A N 1
ATOM 935 C CA . LYS A 1 115 ? 14.436 -0.651 -5.471 1.00 95.69 115 LYS A CA 1
ATOM 936 C C . LYS A 1 115 ? 13.435 -1.460 -4.661 1.00 95.69 115 LYS A C 1
ATOM 938 O O . LYS A 1 115 ? 13.768 -2.009 -3.612 1.00 95.69 115 LYS A O 1
ATOM 943 N N . ILE A 1 116 ? 12.222 -1.543 -5.186 1.00 96.56 116 ILE A N 1
ATOM 944 C CA . ILE A 1 116 ? 11.103 -2.262 -4.592 1.00 96.56 116 ILE A CA 1
ATOM 945 C C . ILE A 1 116 ? 10.648 -3.368 -5.541 1.00 96.56 116 ILE A C 1
ATOM 947 O O . ILE A 1 116 ? 10.655 -3.198 -6.758 1.00 96.56 116 ILE A O 1
ATOM 951 N N . ASN A 1 117 ? 10.277 -4.517 -4.997 1.00 97.25 117 ASN A N 1
ATOM 952 C CA . ASN A 1 117 ? 9.731 -5.626 -5.758 1.00 97.25 117 ASN A CA 1
ATOM 953 C C . ASN A 1 117 ? 8.260 -5.786 -5.382 1.00 97.25 117 ASN A C 1
ATOM 955 O O . ASN A 1 117 ? 7.930 -6.247 -4.290 1.00 97.25 117 ASN A O 1
ATOM 959 N N . LEU A 1 118 ? 7.377 -5.333 -6.258 1.00 97.44 118 LEU A N 1
ATOM 960 C CA . LEU A 1 118 ? 5.941 -5.372 -6.040 1.00 97.44 118 LEU A CA 1
ATOM 961 C C . LEU A 1 118 ? 5.410 -6.781 -6.292 1.00 97.44 118 LEU A C 1
ATOM 963 O O . LEU A 1 118 ? 5.941 -7.529 -7.109 1.00 97.44 118 LEU A O 1
ATOM 967 N N . HIS A 1 119 ? 4.317 -7.146 -5.642 1.00 97.25 119 HIS A N 1
ATOM 968 C CA . HIS A 1 119 ? 3.544 -8.275 -6.133 1.00 97.25 119 HIS A CA 1
ATOM 969 C C . HIS A 1 119 ? 2.986 -7.962 -7.535 1.00 97.25 119 HIS A C 1
ATOM 971 O O . HIS A 1 119 ? 2.671 -6.805 -7.827 1.00 97.25 119 HIS A O 1
ATOM 977 N N . ARG A 1 120 ? 2.807 -8.986 -8.379 1.00 96.12 120 ARG A N 1
ATOM 978 C CA . ARG A 1 120 ? 2.224 -8.893 -9.730 1.00 96.12 120 ARG A CA 1
ATOM 979 C C . ARG A 1 120 ? 0.995 -7.975 -9.785 1.00 96.12 120 ARG A C 1
ATOM 981 O O . ARG A 1 120 ? 1.007 -6.995 -10.521 1.00 96.12 120 ARG A O 1
ATOM 988 N N . ASN A 1 121 ? -0.009 -8.224 -8.943 1.00 91.94 121 ASN A N 1
ATOM 989 C CA . ASN A 1 121 ? -1.230 -7.406 -8.873 1.00 91.94 121 ASN A CA 1
ATOM 990 C C . ASN A 1 121 ? -0.962 -5.925 -8.562 1.00 91.94 121 ASN A C 1
ATOM 992 O O . ASN A 1 121 ? -1.573 -5.055 -9.173 1.00 91.94 121 ASN A O 1
ATOM 996 N N . ALA A 1 122 ? -0.057 -5.624 -7.627 1.00 94.19 122 ALA A N 1
ATOM 997 C CA . ALA A 1 122 ? 0.293 -4.245 -7.292 1.00 94.19 122 ALA A CA 1
ATOM 998 C C . ALA A 1 122 ? 1.034 -3.553 -8.446 1.00 94.19 122 ALA A C 1
ATOM 1000 O O . ALA A 1 122 ? 0.811 -2.374 -8.717 1.00 94.19 122 ALA A O 1
ATOM 1001 N N . PHE A 1 123 ? 1.887 -4.295 -9.156 1.00 95.75 123 PHE A N 1
ATOM 1002 C CA . PHE A 1 123 ? 2.587 -3.808 -10.341 1.00 95.75 123 PHE A CA 1
ATOM 1003 C C . PHE A 1 123 ? 1.611 -3.512 -11.491 1.00 95.75 123 PHE A C 1
ATOM 1005 O O . PHE A 1 123 ? 1.667 -2.438 -12.083 1.00 95.75 123 PHE A O 1
ATOM 1012 N N . GLU A 1 124 ? 0.659 -4.407 -11.765 1.00 92.56 124 GLU A N 1
ATOM 1013 C CA . GLU A 1 124 ? -0.399 -4.188 -12.763 1.00 92.56 124 GLU A CA 1
ATOM 1014 C C . GLU A 1 124 ? -1.318 -3.015 -12.378 1.00 92.56 124 GLU A C 1
ATOM 1016 O O . GLU A 1 124 ? -1.637 -2.178 -13.224 1.00 92.56 124 GLU A O 1
ATOM 1021 N N . ALA A 1 125 ? -1.692 -2.894 -11.099 1.00 89.38 125 ALA A N 1
ATOM 1022 C CA . ALA A 1 125 ? -2.511 -1.788 -10.593 1.00 89.38 125 ALA A CA 1
ATOM 1023 C C . ALA A 1 125 ? -1.826 -0.416 -10.755 1.00 89.38 125 ALA A C 1
ATOM 1025 O O . ALA A 1 125 ? -2.498 0.594 -10.967 1.00 89.38 125 ALA A O 1
ATOM 1026 N N . LEU A 1 126 ? -0.489 -0.385 -10.781 1.00 90.06 126 LEU A N 1
ATOM 1027 C CA . LEU A 1 126 ? 0.318 0.797 -11.103 1.00 90.06 126 LEU A CA 1
ATOM 1028 C C . LEU A 1 126 ? 0.286 1.167 -12.610 1.00 90.06 126 LEU A C 1
ATOM 1030 O O . LEU A 1 126 ? 0.986 2.076 -13.068 1.00 90.06 126 LEU A O 1
ATOM 1034 N N . GLY A 1 127 ? -0.533 0.471 -13.404 1.00 85.56 127 GLY A N 1
ATOM 1035 C CA . GLY A 1 127 ? -0.663 0.660 -14.848 1.00 85.56 127 GLY A CA 1
ATOM 1036 C C . GLY A 1 127 ? 0.516 0.096 -15.640 1.00 85.56 127 GLY A C 1
ATOM 1037 O O . GLY A 1 127 ? 0.765 0.538 -16.760 1.00 85.56 127 GLY A O 1
ATOM 1038 N N . ALA A 1 128 ? 1.276 -0.831 -15.056 1.00 84.50 128 ALA A N 1
ATOM 1039 C CA . ALA A 1 128 ? 2.458 -1.404 -15.677 1.00 84.50 128 ALA A CA 1
ATOM 1040 C C . ALA A 1 128 ? 2.119 -2.543 -16.648 1.00 84.50 128 ALA A C 1
ATOM 1042 O O . ALA A 1 128 ? 1.248 -3.365 -16.372 1.00 84.50 128 ALA A O 1
ATOM 1043 N N . ASN A 1 129 ? 2.890 -2.660 -17.733 1.00 87.38 129 ASN A N 1
ATOM 1044 C CA . ASN A 1 129 ? 2.962 -3.900 -18.505 1.00 87.38 129 ASN A CA 1
ATOM 1045 C C . ASN A 1 129 ? 4.032 -4.813 -17.879 1.00 87.38 129 ASN A C 1
ATOM 1047 O O . ASN A 1 129 ? 5.187 -4.406 -17.727 1.00 87.38 129 ASN A O 1
ATOM 1051 N N . LEU A 1 130 ? 3.656 -6.048 -17.538 1.00 88.12 130 LEU A N 1
ATOM 1052 C CA . LEU A 1 130 ? 4.551 -7.048 -16.949 1.00 88.12 130 LEU A CA 1
ATOM 1053 C C . LEU A 1 130 ? 5.781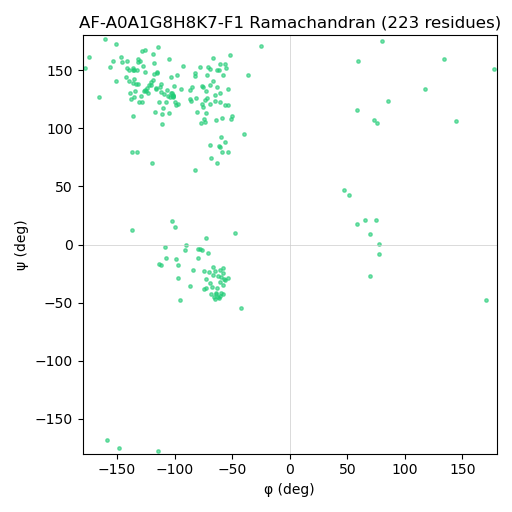 -7.350 -17.815 1.00 88.12 130 LEU A C 1
ATOM 1055 O O . LEU A 1 130 ? 6.840 -7.641 -17.261 1.00 88.12 130 LEU A O 1
ATOM 1059 N N . GLU A 1 131 ? 5.670 -7.221 -19.141 1.00 89.25 131 GLU A N 1
ATOM 1060 C CA . GLU A 1 131 ? 6.774 -7.432 -20.088 1.00 89.25 131 GLU A CA 1
ATOM 1061 C C . GLU A 1 131 ? 7.885 -6.384 -19.959 1.00 89.25 131 GLU A C 1
ATOM 1063 O O . GLU A 1 131 ? 9.041 -6.670 -20.261 1.00 89.25 131 GLU A O 1
ATOM 1068 N N . VAL A 1 132 ? 7.563 -5.178 -19.476 1.00 87.62 132 VAL A N 1
ATOM 1069 C CA . VAL A 1 132 ? 8.569 -4.134 -19.223 1.00 87.62 132 VAL A CA 1
ATOM 1070 C C . VAL A 1 132 ? 9.461 -4.535 -18.045 1.00 87.62 132 VAL A C 1
ATOM 1072 O O . VAL A 1 132 ? 10.645 -4.202 -18.017 1.00 87.62 132 VAL A O 1
ATOM 1075 N N . GLY A 1 133 ? 8.903 -5.256 -17.066 1.00 88.81 133 GLY A N 1
ATOM 1076 C CA . GLY A 1 133 ? 9.619 -5.849 -15.932 1.00 88.81 133 GLY A CA 1
ATOM 1077 C C . GLY A 1 133 ? 10.168 -4.863 -14.893 1.00 88.81 133 GLY A C 1
ATOM 1078 O O . GLY A 1 133 ? 10.297 -5.230 -13.727 1.00 88.81 133 GLY A O 1
ATOM 1079 N N . VAL A 1 134 ? 10.466 -3.618 -15.279 1.00 94.38 134 VAL A N 1
ATOM 1080 C CA . VAL A 1 134 ? 11.019 -2.569 -14.413 1.00 94.38 134 VAL A CA 1
ATOM 1081 C C . VAL A 1 134 ? 10.355 -1.222 -14.707 1.00 94.38 134 VAL A C 1
ATOM 1083 O O . VAL A 1 134 ? 10.334 -0.776 -15.849 1.00 94.38 134 VAL A O 1
ATOM 1086 N N . LEU A 1 135 ? 9.882 -0.523 -13.678 1.00 94.06 135 LEU A N 1
ATOM 1087 C CA . LEU A 1 135 ? 9.356 0.840 -13.782 1.00 94.06 135 LEU A CA 1
ATOM 1088 C C . LEU A 1 135 ? 10.165 1.824 -12.950 1.00 94.06 135 LEU A C 1
ATOM 1090 O O . LEU A 1 135 ? 10.613 1.491 -11.857 1.00 94.06 135 LEU A O 1
ATOM 1094 N N . ASN A 1 136 ? 10.278 3.063 -13.424 1.00 96.19 136 ASN A N 1
ATOM 1095 C CA . ASN A 1 136 ? 10.751 4.164 -12.590 1.00 96.19 136 ASN A CA 1
ATOM 1096 C C . ASN A 1 136 ? 9.588 4.677 -11.740 1.00 96.19 136 ASN A C 1
ATOM 1098 O O . ASN A 1 136 ? 8.528 5.026 -12.266 1.00 96.19 136 ASN A O 1
ATOM 1102 N N . VAL A 1 137 ? 9.797 4.730 -10.429 1.00 96.12 137 VAL A N 1
ATOM 1103 C CA . VAL A 1 137 ? 8.751 5.067 -9.465 1.00 96.12 137 VAL A CA 1
ATOM 1104 C C . VAL A 1 137 ? 9.216 6.116 -8.473 1.00 96.12 137 VAL A C 1
ATOM 1106 O O . VAL A 1 137 ? 10.409 6.321 -8.250 1.00 96.12 137 VAL A O 1
ATOM 1109 N N . GLU A 1 138 ? 8.245 6.764 -7.857 1.00 95.44 138 GLU A N 1
ATOM 1110 C CA . GLU A 1 138 ? 8.430 7.545 -6.649 1.00 95.44 138 GLU A CA 1
ATOM 1111 C C . GLU A 1 138 ? 7.837 6.769 -5.468 1.00 95.44 138 GLU A C 1
ATOM 1113 O O . GLU A 1 138 ? 6.699 6.304 -5.529 1.00 95.44 138 GLU A O 1
ATOM 1118 N N . ILE A 1 139 ? 8.637 6.589 -4.418 1.00 94.00 139 ILE A N 1
ATOM 1119 C CA . ILE A 1 139 ? 8.314 5.812 -3.222 1.00 94.00 139 ILE A CA 1
ATOM 1120 C C . ILE A 1 139 ? 8.166 6.792 -2.066 1.00 94.00 139 ILE A C 1
ATOM 1122 O O . ILE A 1 139 ? 9.136 7.417 -1.640 1.00 94.00 139 ILE A O 1
ATOM 1126 N N . THR A 1 140 ? 6.951 6.940 -1.555 1.00 90.38 140 THR A N 1
ATOM 1127 C CA . THR A 1 140 ? 6.675 7.750 -0.368 1.00 90.38 140 THR A CA 1
ATOM 1128 C C . THR A 1 140 ? 6.293 6.828 0.786 1.00 90.38 140 THR A C 1
ATOM 1130 O O . THR A 1 140 ? 5.274 6.143 0.688 1.00 90.38 140 THR A O 1
ATOM 1133 N N . PRO A 1 141 ? 7.061 6.799 1.887 1.00 85.50 141 PRO A N 1
ATOM 1134 C CA . PRO A 1 141 ? 6.595 6.225 3.139 1.00 85.50 141 PRO A CA 1
ATOM 1135 C C . PRO A 1 141 ? 5.269 6.848 3.543 1.00 85.50 141 PRO A C 1
ATOM 1137 O O . PRO A 1 141 ? 5.203 8.056 3.760 1.00 85.50 141 PRO A O 1
ATOM 1140 N N . ILE A 1 142 ? 4.229 6.034 3.672 1.00 79.44 142 ILE A N 1
ATOM 1141 C CA . ILE A 1 142 ? 3.041 6.468 4.388 1.00 79.44 142 ILE A CA 1
ATOM 1142 C C . ILE A 1 142 ? 3.406 6.277 5.848 1.00 79.44 142 ILE A C 1
ATOM 1144 O O . ILE A 1 142 ? 3.653 5.152 6.287 1.00 79.44 142 ILE A O 1
ATOM 1148 N N . GLN A 1 143 ? 3.503 7.368 6.605 1.00 57.72 143 GLN A N 1
ATOM 1149 C CA . GLN A 1 143 ? 3.540 7.225 8.053 1.00 57.72 143 GLN A CA 1
ATOM 1150 C C . GLN A 1 143 ? 2.250 6.505 8.447 1.00 57.72 143 GLN A C 1
ATOM 1152 O O . GLN A 1 143 ? 1.166 7.079 8.364 1.00 57.72 143 GLN A O 1
ATOM 1157 N N . GLN A 1 144 ? 2.355 5.238 8.864 1.00 45.88 144 GLN A N 1
ATOM 1158 C CA . GLN A 1 144 ? 1.440 4.765 9.886 1.00 45.88 144 GLN A CA 1
ATOM 1159 C C . GLN A 1 144 ? 1.654 5.748 11.034 1.00 45.88 144 GLN A C 1
ATOM 1161 O O . GLN A 1 144 ? 2.792 5.934 11.469 1.00 45.88 144 GLN A O 1
ATOM 1166 N N . PRO A 1 145 ? 0.617 6.470 11.453 1.00 39.25 145 PRO A N 1
ATOM 1167 C CA . PRO A 1 145 ? 0.744 7.295 12.624 1.00 39.25 145 PRO A CA 1
ATOM 1168 C C . PRO A 1 145 ? 1.072 6.328 13.730 1.00 39.25 145 PRO A C 1
ATOM 1170 O O . PRO A 1 145 ? 0.371 5.325 13.918 1.00 39.25 145 PRO A O 1
ATOM 1173 N N . ASP A 1 146 ? 2.115 6.675 14.466 1.00 35.19 146 ASP A N 1
ATOM 1174 C CA . ASP A 1 146 ? 2.218 6.249 15.836 1.00 35.19 146 ASP A CA 1
ATOM 1175 C C . ASP A 1 146 ? 0.828 6.258 16.464 1.00 35.19 146 ASP A C 1
ATOM 1177 O O . ASP A 1 146 ? -0.037 7.090 16.171 1.00 35.19 146 ASP A O 1
ATOM 1181 N N . SER A 1 147 ? 0.632 5.306 17.353 1.00 34.78 147 SER A N 1
ATOM 1182 C CA . SER A 1 147 ? -0.532 5.070 18.199 1.00 34.78 147 SER A CA 1
ATOM 1183 C C . SER A 1 147 ? -1.095 6.307 18.944 1.00 34.78 147 SER A C 1
ATOM 1185 O O . SER A 1 147 ? -1.977 6.157 19.787 1.00 34.78 147 SER A O 1
ATOM 1187 N N . GLY A 1 148 ? -0.642 7.528 18.647 1.00 37.97 148 GLY A N 1
ATOM 1188 C CA . GLY A 1 148 ? -1.309 8.799 18.880 1.00 37.97 148 GLY A CA 1
ATOM 1189 C C . GLY A 1 148 ? -1.198 9.742 17.666 1.00 37.97 148 GLY A C 1
ATOM 1190 O O . GLY A 1 148 ? -0.157 10.336 17.440 1.00 37.97 148 GLY A O 1
ATOM 1191 N N . MET A 1 149 ? -2.331 9.971 16.988 1.00 39.28 149 MET A N 1
ATOM 1192 C CA . MET A 1 149 ? -2.609 11.071 16.037 1.00 39.28 149 M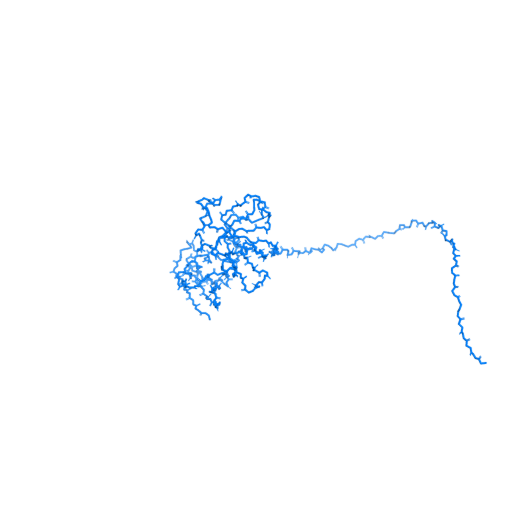ET A CA 1
ATOM 1193 C C . MET A 1 149 ? -1.987 10.974 14.623 1.00 39.28 149 MET A C 1
ATOM 1195 O O . MET A 1 149 ? -0.833 11.306 14.403 1.00 39.28 149 MET A O 1
ATOM 1199 N N . GLY A 1 150 ? -2.817 10.639 13.623 1.00 41.09 150 GLY A N 1
ATOM 1200 C CA . GLY A 1 150 ? -2.545 10.988 12.214 1.00 41.09 150 GLY A CA 1
ATOM 1201 C C . GLY A 1 150 ? -3.481 10.342 11.183 1.00 41.09 150 GLY A C 1
ATOM 1202 O O . GLY A 1 150 ? -4.079 11.039 10.383 1.00 41.09 150 GLY A O 1
ATOM 1203 N N . ASN A 1 151 ? -3.715 9.035 11.271 1.00 47.19 151 ASN A N 1
ATOM 1204 C CA . ASN A 1 151 ? -4.460 8.210 10.296 1.00 47.19 151 ASN A CA 1
ATOM 1205 C C . ASN A 1 151 ? -5.414 7.238 10.986 1.00 47.19 151 ASN A C 1
ATOM 1207 O O . ASN A 1 151 ? -5.920 6.353 10.319 1.00 47.19 151 ASN A O 1
ATOM 1211 N N . GLY A 1 152 ? -5.660 7.411 12.290 1.00 56.97 152 GLY A N 1
ATOM 1212 C CA . GLY A 1 152 ? -6.652 6.667 13.064 1.00 56.97 152 GLY A CA 1
ATOM 1213 C C . GLY A 1 152 ? -6.452 5.140 13.096 1.00 56.97 152 GLY A C 1
ATOM 1214 O O . GLY A 1 152 ? -5.767 4.530 12.284 1.00 56.97 152 GLY A O 1
ATOM 1215 N N . ARG A 1 153 ? -7.018 4.481 14.105 1.00 72.88 153 ARG A N 1
ATOM 1216 C CA . ARG A 1 153 ? -6.759 3.044 14.348 1.00 72.88 153 ARG A CA 1
ATOM 1217 C C . ARG A 1 153 ? -7.556 2.103 13.441 1.00 72.88 153 ARG A C 1
ATOM 1219 O O . ARG A 1 153 ? -7.329 0.899 13.451 1.00 72.88 153 ARG A O 1
ATOM 1226 N N . TRP A 1 154 ? -8.543 2.640 12.731 1.00 83.31 154 TRP A N 1
ATOM 1227 C CA . TRP A 1 154 ? -9.544 1.871 11.995 1.00 83.31 154 TRP A CA 1
ATOM 1228 C C . TRP A 1 154 ? -9.370 1.942 10.479 1.00 83.31 154 TRP A C 1
ATOM 1230 O O . TRP A 1 154 ? -10.122 1.281 9.769 1.00 83.31 154 TRP A O 1
ATOM 1240 N N . GLY A 1 155 ? -8.398 2.705 9.974 1.00 77.56 155 GLY A N 1
ATOM 1241 C CA . GLY A 1 155 ? -8.229 2.926 8.536 1.00 77.56 155 GLY A CA 1
ATOM 1242 C C . GLY A 1 155 ? -7.993 1.640 7.740 1.00 77.56 155 GLY A C 1
ATOM 1243 O O . GLY A 1 155 ? -8.629 1.426 6.709 1.00 77.56 155 GLY A O 1
ATOM 1244 N N . GLU A 1 156 ? -7.171 0.726 8.258 1.00 74.88 156 GLU A N 1
ATOM 1245 C CA . GLU A 1 156 ? -6.919 -0.577 7.624 1.00 74.88 156 GLU A CA 1
ATOM 1246 C C . GLU A 1 156 ? -8.158 -1.482 7.653 1.00 74.88 156 GLU A C 1
ATOM 1248 O O . GLU A 1 156 ? -8.522 -2.081 6.640 1.00 74.88 156 GLU A O 1
ATOM 1253 N N . TYR A 1 157 ? -8.866 -1.521 8.787 1.00 82.56 157 TYR A N 1
ATOM 1254 C CA . TYR A 1 157 ? -10.113 -2.279 8.923 1.00 82.56 157 TYR A CA 1
ATOM 1255 C C . TYR A 1 157 ? -11.185 -1.771 7.956 1.00 82.56 157 TYR A C 1
ATOM 1257 O O . TYR A 1 157 ? -11.815 -2.562 7.254 1.00 82.56 157 TYR A O 1
ATOM 1265 N N . LEU A 1 158 ? -11.362 -0.451 7.873 1.00 86.69 158 LEU A N 1
ATOM 1266 C CA . LEU A 1 158 ? -12.275 0.163 6.915 1.00 86.69 158 LEU A CA 1
ATOM 1267 C C . LEU A 1 158 ? -11.857 -0.107 5.476 1.00 86.69 158 LEU A C 1
ATOM 1269 O O . LEU A 1 158 ? -12.729 -0.339 4.644 1.00 86.69 158 LEU A O 1
ATOM 1273 N N . SER A 1 159 ? -10.559 -0.118 5.176 1.00 82.69 159 SER A N 1
ATOM 1274 C CA . SER A 1 159 ? -10.064 -0.444 3.837 1.00 82.69 159 SER A CA 1
ATOM 1275 C C . SER A 1 159 ? -10.446 -1.870 3.446 1.00 82.69 159 SER A C 1
ATOM 1277 O O . SER A 1 159 ? -11.000 -2.071 2.369 1.00 82.69 159 SER A O 1
ATOM 1279 N N . ALA A 1 160 ? -10.272 -2.847 4.340 1.00 78.62 160 ALA A N 1
ATOM 1280 C CA . ALA A 1 160 ? -10.661 -4.237 4.090 1.00 78.62 160 ALA A CA 1
ATOM 1281 C C . ALA A 1 160 ? -12.182 -4.410 3.897 1.00 78.62 160 ALA A C 1
ATOM 1283 O O . ALA A 1 160 ? -12.629 -5.111 2.983 1.00 78.62 160 ALA A O 1
ATOM 1284 N N . ILE A 1 161 ? -12.991 -3.740 4.724 1.00 85.31 161 ILE A N 1
ATOM 1285 C CA . ILE A 1 161 ? -14.456 -3.762 4.596 1.00 85.31 161 ILE A CA 1
ATOM 1286 C C . ILE A 1 161 ? -14.882 -3.104 3.277 1.00 85.31 161 ILE A C 1
ATOM 1288 O O . ILE A 1 161 ? -15.673 -3.673 2.527 1.00 85.31 161 ILE A O 1
ATOM 1292 N N . THR A 1 162 ? -14.320 -1.937 2.957 1.00 87.75 162 THR A N 1
ATOM 1293 C CA . THR A 1 162 ? -14.602 -1.201 1.715 1.00 87.75 162 THR A CA 1
ATOM 1294 C C . THR A 1 162 ? -14.230 -2.033 0.499 1.00 87.75 162 THR A C 1
ATOM 1296 O O . THR A 1 162 ? -15.018 -2.175 -0.426 1.00 87.75 162 THR A O 1
ATOM 1299 N N . GLN A 1 163 ? -13.070 -2.672 0.525 1.00 84.81 163 GLN A N 1
ATOM 1300 C CA . GLN A 1 163 ? -12.618 -3.552 -0.539 1.00 84.81 163 GLN A CA 1
ATOM 1301 C C . GLN A 1 163 ? -13.554 -4.752 -0.765 1.00 84.81 163 GLN A C 1
ATOM 1303 O O . GLN A 1 163 ? -13.715 -5.203 -1.898 1.00 84.81 163 GLN A O 1
ATOM 1308 N N . THR A 1 164 ? -14.198 -5.246 0.296 1.00 82.94 164 THR A N 1
ATOM 1309 C CA . THR A 1 164 ? -15.219 -6.301 0.203 1.00 82.94 164 THR A CA 1
ATOM 1310 C C . THR A 1 164 ? -16.521 -5.771 -0.406 1.00 82.94 164 THR A C 1
ATOM 1312 O O . THR A 1 164 ? -17.160 -6.465 -1.194 1.00 82.94 164 THR A O 1
ATOM 1315 N N . ALA A 1 165 ? -16.906 -4.536 -0.075 1.00 86.69 165 ALA A N 1
ATOM 1316 C CA . ALA A 1 165 ? -18.102 -3.888 -0.614 1.00 86.69 165 ALA A CA 1
ATOM 1317 C C . ALA A 1 165 ? -17.948 -3.454 -2.087 1.00 86.69 165 ALA A C 1
ATOM 1319 O O . ALA A 1 165 ? -18.929 -3.457 -2.829 1.00 86.69 165 ALA A O 1
ATOM 1320 N N . TYR A 1 166 ? -16.726 -3.126 -2.522 1.00 87.38 166 TYR A N 1
ATOM 1321 C CA . TYR A 1 166 ? -16.398 -2.675 -3.880 1.00 87.38 166 TYR A CA 1
ATOM 1322 C C . TYR A 1 166 ? -15.393 -3.627 -4.558 1.00 87.38 166 TYR A C 1
ATOM 1324 O O . TYR A 1 166 ? -14.245 -3.249 -4.796 1.00 87.38 166 TYR A O 1
ATOM 1332 N N . PRO A 1 167 ? -15.796 -4.861 -4.913 1.00 83.69 167 PRO A N 1
ATOM 1333 C CA . PRO A 1 167 ? -14.873 -5.900 -5.381 1.00 83.69 167 PRO A CA 1
ATOM 1334 C C . PRO A 1 167 ? -14.210 -5.601 -6.736 1.00 83.69 167 PRO A C 1
ATOM 1336 O O . PRO A 1 167 ? -13.194 -6.205 -7.063 1.00 83.69 167 PRO A O 1
ATOM 1339 N N . SER A 1 168 ? -14.771 -4.689 -7.539 1.00 85.31 168 SER A N 1
ATOM 1340 C CA . SER A 1 168 ? -14.217 -4.263 -8.836 1.00 85.31 168 SER A CA 1
ATOM 1341 C C . SER A 1 168 ? -13.250 -3.075 -8.747 1.00 85.31 168 SER A C 1
ATOM 1343 O O . SER A 1 168 ? -12.732 -2.628 -9.773 1.00 85.31 168 SER A O 1
ATOM 1345 N N . TYR A 1 169 ? -13.022 -2.550 -7.545 1.00 85.25 169 TYR A N 1
ATOM 1346 C CA . TYR A 1 169 ? -12.090 -1.462 -7.276 1.00 85.25 169 TYR A CA 1
ATOM 1347 C C . TYR A 1 169 ? -10.992 -1.949 -6.335 1.00 85.25 169 TYR A C 1
ATOM 1349 O O . TYR A 1 169 ? -11.200 -2.874 -5.560 1.00 85.25 169 TYR A O 1
ATOM 1357 N N . TYR A 1 170 ? -9.841 -1.295 -6.370 1.00 79.31 170 TYR A N 1
ATOM 1358 C CA . TYR A 1 170 ? -8.780 -1.429 -5.384 1.00 79.31 170 TYR A CA 1
ATOM 1359 C C . TYR A 1 170 ? -8.809 -0.217 -4.462 1.00 79.31 170 TYR A C 1
ATOM 1361 O O . TYR A 1 170 ? -8.834 0.917 -4.942 1.00 79.31 170 TYR A O 1
ATOM 1369 N N . VAL A 1 171 ? -8.792 -0.430 -3.149 1.00 78.19 171 VAL A N 1
ATOM 1370 C CA . VAL A 1 171 ? -8.583 0.668 -2.195 1.00 78.19 171 VAL A CA 1
ATOM 1371 C C . VAL A 1 171 ? -7.107 1.065 -2.252 1.00 78.19 171 VAL A C 1
ATOM 1373 O O . VAL A 1 171 ? -6.243 0.334 -1.774 1.00 78.19 171 VAL A O 1
ATOM 1376 N N . THR A 1 172 ? -6.800 2.202 -2.876 1.00 74.19 172 THR A N 1
ATOM 1377 C CA . THR A 1 172 ? -5.415 2.643 -3.109 1.00 74.19 172 THR A CA 1
ATOM 1378 C C . THR A 1 172 ? -4.915 3.630 -2.071 1.00 74.19 172 THR A C 1
ATOM 1380 O O . THR A 1 172 ? -3.706 3.818 -1.960 1.00 74.19 172 THR A O 1
ATOM 1383 N N . ASN A 1 173 ? -5.808 4.259 -1.307 1.00 74.50 173 ASN A N 1
ATOM 1384 C CA . ASN A 1 173 ? -5.444 5.180 -0.238 1.00 74.50 173 ASN A CA 1
ATOM 1385 C C . ASN A 1 173 ? -6.573 5.281 0.799 1.00 74.50 173 ASN A C 1
ATOM 1387 O O . ASN A 1 173 ? -7.746 5.127 0.455 1.00 74.50 173 ASN A O 1
ATOM 1391 N N . PHE A 1 174 ? -6.228 5.591 2.046 1.00 78.88 174 PHE A N 1
ATOM 1392 C CA . PHE A 1 174 ? -7.169 6.042 3.063 1.00 78.88 174 PHE A CA 1
ATOM 1393 C C . PHE A 1 174 ? -6.519 7.125 3.926 1.00 78.88 174 PHE A C 1
ATOM 1395 O O . PHE A 1 174 ? -5.331 7.066 4.235 1.00 78.88 174 PHE A O 1
ATOM 1402 N N . GLN A 1 175 ? -7.307 8.103 4.352 1.00 80.06 175 GLN A N 1
ATOM 1403 C CA . GLN A 1 175 ? -6.849 9.180 5.225 1.00 80.06 175 GLN A CA 1
ATOM 1404 C C . GLN A 1 175 ? -7.868 9.433 6.329 1.00 80.06 175 GLN A C 1
ATOM 1406 O O . GLN A 1 175 ? -9.072 9.433 6.070 1.00 80.06 175 GLN A O 1
ATOM 1411 N N . ALA A 1 176 ? -7.402 9.665 7.557 1.00 83.06 176 ALA A N 1
ATOM 1412 C CA . ALA A 1 176 ? -8.291 10.097 8.628 1.00 83.06 176 ALA A CA 1
ATOM 1413 C C . ALA A 1 176 ? -8.679 11.562 8.403 1.00 83.06 176 ALA A C 1
ATOM 1415 O O . ALA A 1 176 ? -7.831 12.443 8.297 1.00 83.06 176 ALA A O 1
ATOM 1416 N N . VAL A 1 177 ? -9.980 11.814 8.346 1.00 85.44 177 VAL A N 1
ATOM 1417 C CA . VAL A 1 177 ? -10.563 13.142 8.107 1.00 85.44 177 VAL A CA 1
ATOM 1418 C C . VAL A 1 177 ? -10.956 13.797 9.422 1.00 85.44 177 VAL A C 1
ATOM 1420 O O . VAL A 1 177 ? -10.956 15.019 9.546 1.00 85.44 177 VAL A O 1
ATOM 1423 N N . GLY A 1 178 ? -11.301 12.993 10.427 1.00 82.31 178 GLY A N 1
ATOM 1424 C CA . GLY A 1 178 ? -11.701 13.537 11.710 1.00 82.31 178 GLY A CA 1
ATOM 1425 C C . GLY A 1 178 ? -11.930 12.496 12.785 1.00 82.31 178 GLY A C 1
ATOM 1426 O O . GLY A 1 178 ? -12.142 11.310 12.528 1.00 82.31 178 GLY A O 1
ATOM 1427 N N . LYS A 1 179 ? -11.915 12.991 14.018 1.00 87.88 179 LYS A N 1
ATOM 1428 C CA . LYS A 1 179 ? -12.254 12.247 15.220 1.00 87.88 179 LYS A CA 1
ATOM 1429 C C . LYS A 1 179 ? -13.158 13.108 16.084 1.00 87.88 179 LYS A C 1
ATOM 1431 O O . LYS A 1 179 ? -12.826 14.249 16.391 1.00 87.88 179 LYS A O 1
ATOM 1436 N N . THR A 1 180 ? -14.299 12.564 16.474 1.00 88.94 180 THR A N 1
ATOM 1437 C CA . THR A 1 180 ? -15.313 13.275 17.250 1.00 88.94 180 THR A CA 1
ATOM 1438 C C . THR A 1 180 ? -15.723 12.423 18.437 1.00 88.94 180 THR A C 1
ATOM 1440 O O . THR A 1 180 ? -16.189 11.296 18.278 1.00 88.94 180 THR A O 1
ATOM 1443 N N . HIS A 1 181 ? -15.577 12.963 19.644 1.00 91.19 181 HIS A N 1
ATOM 1444 C CA . HIS A 1 181 ? -16.163 12.360 20.835 1.00 91.19 181 HIS A CA 1
ATOM 1445 C C . HIS A 1 181 ? -17.667 12.626 20.818 1.00 91.19 181 HIS A C 1
ATOM 1447 O O . HIS A 1 181 ? -18.098 13.764 20.983 1.00 91.19 181 HIS A O 1
ATOM 1453 N N . MET A 1 182 ? -18.463 11.587 20.569 1.00 87.94 182 MET A N 1
ATOM 1454 C CA . MET A 1 182 ? -19.923 11.710 20.542 1.00 87.94 182 MET A CA 1
ATOM 1455 C C . MET A 1 182 ? -20.478 11.837 21.961 1.00 87.94 182 MET A C 1
ATOM 1457 O O . MET A 1 182 ? -21.414 12.589 22.208 1.00 87.94 182 MET A O 1
ATOM 1461 N N . ASN A 1 183 ? -19.886 11.094 22.895 1.00 91.94 183 ASN A N 1
ATOM 1462 C CA . ASN A 1 183 ? -20.135 11.159 24.332 1.00 91.94 183 ASN A CA 1
ATOM 1463 C C . ASN A 1 183 ? -18.931 10.524 25.070 1.00 91.94 183 ASN A C 1
ATOM 1465 O O . ASN A 1 183 ? -18.025 10.002 24.414 1.00 91.94 183 ASN A O 1
ATOM 1469 N N . PRO A 1 184 ? -18.886 10.521 26.417 1.00 89.06 184 PRO A N 1
ATOM 1470 C CA . PRO A 1 184 ? -17.752 9.954 27.155 1.00 89.06 184 PRO A CA 1
ATOM 1471 C C . PRO A 1 184 ? -17.462 8.477 26.846 1.00 89.06 184 PRO A C 1
ATOM 1473 O O . PRO A 1 184 ? -16.333 8.023 27.002 1.00 89.06 184 PRO A O 1
ATOM 1476 N N . GLN A 1 185 ? -18.462 7.721 26.391 1.00 92.88 185 GLN A N 1
ATOM 1477 C CA . GLN A 1 185 ? -18.337 6.296 26.100 1.00 92.88 185 GLN A CA 1
ATOM 1478 C C . GLN A 1 185 ? -18.122 5.997 24.619 1.00 92.88 185 GLN A C 1
ATOM 1480 O O . GLN A 1 185 ? -17.769 4.867 24.305 1.00 92.88 185 GLN A O 1
ATOM 1485 N N . GLN A 1 186 ? -18.321 6.958 23.713 1.00 93.06 186 GLN A N 1
ATOM 1486 C CA . GLN A 1 186 ? -18.331 6.714 22.273 1.00 93.06 186 GLN A CA 1
ATOM 1487 C C . GLN A 1 186 ? -17.512 7.744 21.510 1.00 93.06 186 GLN A C 1
ATOM 1489 O O . GLN A 1 186 ? -17.676 8.958 21.661 1.00 93.06 186 GLN A O 1
ATOM 1494 N N . THR A 1 187 ? -16.677 7.240 20.614 1.00 91.69 187 THR A N 1
ATOM 1495 C CA . THR A 1 187 ? -15.888 8.057 19.703 1.00 91.69 187 THR A CA 1
ATOM 1496 C C . THR A 1 187 ? -16.177 7.641 18.268 1.00 91.69 187 THR A C 1
ATOM 1498 O O . THR A 1 187 ? -16.226 6.451 17.959 1.00 91.69 187 THR A O 1
ATOM 1501 N N . LYS A 1 188 ? -16.372 8.634 17.401 1.00 92.44 188 LYS A N 1
ATOM 1502 C CA . LYS A 1 188 ? -16.496 8.478 15.956 1.00 92.44 188 LYS A CA 1
ATOM 1503 C C . LYS A 1 188 ? -15.178 8.865 15.299 1.00 92.44 188 LYS A C 1
ATOM 1505 O O . LYS A 1 188 ? -14.685 9.965 15.530 1.00 92.44 188 LYS A O 1
ATOM 1510 N N . GLU A 1 189 ? -14.632 7.999 14.461 1.00 91.81 189 GLU A N 1
ATOM 1511 C CA . GLU A 1 189 ? -13.540 8.330 13.543 1.00 91.81 189 GLU A CA 1
ATOM 1512 C C . GLU A 1 189 ? -14.055 8.278 12.101 1.00 91.81 189 GLU A C 1
ATOM 1514 O O . GLU A 1 189 ? -14.858 7.416 11.749 1.00 91.81 189 GLU A O 1
ATOM 1519 N N . THR A 1 190 ? -13.645 9.248 11.287 1.00 90.44 190 THR A N 1
ATOM 1520 C CA . THR A 1 190 ? -14.074 9.431 9.893 1.00 90.44 190 THR A CA 1
ATOM 1521 C C . THR A 1 190 ? -12.865 9.365 8.977 1.00 90.44 190 THR A C 1
ATOM 1523 O O . THR A 1 190 ? -11.829 9.956 9.285 1.00 90.44 190 THR A O 1
ATOM 1526 N N . TYR A 1 191 ? -13.016 8.678 7.852 1.00 90.69 191 TYR A N 1
ATOM 1527 C CA . TYR A 1 191 ? -11.962 8.392 6.893 1.00 90.69 191 TYR A CA 1
ATOM 1528 C C . TYR A 1 191 ? -12.453 8.642 5.477 1.00 90.69 191 TYR A C 1
ATOM 1530 O O . TYR A 1 191 ? -13.584 8.294 5.152 1.00 90.69 191 TYR A O 1
ATOM 1538 N N . ASP A 1 192 ? -11.586 9.173 4.629 1.00 89.69 192 ASP A N 1
ATOM 1539 C CA . ASP A 1 192 ? -11.801 9.194 3.188 1.00 89.69 192 ASP A CA 1
ATOM 1540 C C . ASP A 1 192 ? -10.953 8.089 2.568 1.00 89.69 192 ASP A C 1
ATOM 1542 O O . ASP A 1 192 ? -9.762 7.991 2.863 1.00 89.69 192 ASP A O 1
ATOM 1546 N N . LEU A 1 193 ? -11.565 7.264 1.723 1.00 88.31 193 LEU A N 1
ATOM 1547 C CA . LEU A 1 193 ? -10.910 6.179 1.006 1.00 88.31 193 LEU A CA 1
ATOM 1548 C C . LEU A 1 193 ? -10.963 6.452 -0.496 1.00 88.31 193 LEU A C 1
ATOM 1550 O O . LEU A 1 193 ? -12.008 6.825 -1.034 1.00 88.31 193 LEU A O 1
ATOM 1554 N N . LEU A 1 194 ? -9.831 6.247 -1.167 1.00 85.06 194 LEU A N 1
ATOM 1555 C CA . LEU A 1 194 ? -9.707 6.349 -2.615 1.00 85.06 194 LEU A CA 1
ATOM 1556 C C . LEU A 1 194 ? -9.763 4.950 -3.226 1.00 85.06 194 LEU A C 1
ATOM 1558 O O . LEU A 1 194 ? -8.966 4.075 -2.889 1.00 85.06 194 LEU A O 1
ATOM 1562 N N . LEU A 1 195 ? -10.718 4.752 -4.123 1.00 86.88 195 LEU A N 1
ATOM 1563 C CA . LEU A 1 195 ? -10.974 3.508 -4.829 1.00 86.88 195 LEU A CA 1
ATOM 1564 C C . LEU A 1 195 ? -10.569 3.689 -6.285 1.00 86.88 195 LEU A C 1
ATOM 1566 O O . LEU A 1 195 ? -11.025 4.622 -6.939 1.00 86.88 195 LEU A O 1
ATOM 1570 N N . GLN A 1 196 ? -9.773 2.777 -6.827 1.00 78.62 196 GLN A N 1
ATOM 1571 C CA . GLN A 1 196 ? -9.353 2.819 -8.223 1.00 78.62 196 GLN A CA 1
ATOM 1572 C C . GLN A 1 196 ? -9.673 1.518 -8.945 1.00 78.62 196 GLN A C 1
ATOM 1574 O O . GLN A 1 196 ? -9.383 0.425 -8.479 1.00 78.62 196 GLN A O 1
ATOM 1579 N N . SER A 1 197 ? -10.248 1.651 -10.129 1.00 84.31 197 SER A N 1
ATOM 1580 C CA . SER A 1 197 ? -10.383 0.591 -11.126 1.00 84.31 197 SER A CA 1
ATOM 1581 C C . SER A 1 197 ? -9.541 0.965 -12.355 1.00 84.31 197 SER A C 1
ATOM 1583 O O . SER A 1 197 ? -9.104 2.117 -12.468 1.00 84.31 197 SER A O 1
ATOM 1585 N N . PRO A 1 198 ? -9.341 0.057 -13.329 1.00 73.75 198 PRO A N 1
ATOM 1586 C CA . PRO A 1 198 ? -8.616 0.384 -14.559 1.00 73.75 198 PRO A CA 1
ATOM 1587 C C . PRO A 1 198 ? -9.166 1.611 -15.308 1.00 73.75 198 PRO A C 1
ATOM 1589 O O . PRO A 1 198 ? -8.398 2.319 -15.962 1.00 73.75 198 PRO A O 1
ATOM 1592 N N . HIS A 1 199 ? -10.470 1.887 -15.179 1.00 82.06 199 HIS A N 1
ATOM 1593 C CA . HIS A 1 199 ? -11.178 2.914 -15.950 1.00 82.06 199 HIS A CA 1
ATOM 1594 C C . HIS A 1 199 ? -11.681 4.106 -15.123 1.00 82.06 199 HIS A C 1
ATOM 1596 O O . HIS A 1 199 ? -12.016 5.136 -15.701 1.00 82.06 199 HIS A O 1
ATOM 1602 N N . GLN A 1 200 ? -11.768 3.987 -13.796 1.00 86.25 200 GLN A N 1
ATOM 1603 C CA . GLN A 1 200 ? -12.395 5.004 -12.948 1.00 86.25 200 GLN A CA 1
ATOM 1604 C C . GLN A 1 200 ? -11.785 5.039 -11.544 1.00 86.25 200 GLN A C 1
ATOM 1606 O O . GLN A 1 200 ? -11.559 3.989 -10.943 1.00 86.25 200 GLN A O 1
ATOM 1611 N N . SER A 1 201 ? -11.620 6.247 -11.002 1.00 85.38 201 SER A N 1
ATOM 1612 C CA . SER A 1 201 ? -11.375 6.492 -9.577 1.00 85.38 201 SER A CA 1
ATOM 1613 C C . SER A 1 201 ? -12.654 6.990 -8.890 1.00 85.38 201 SER A C 1
ATOM 1615 O O . SER A 1 201 ? -13.435 7.720 -9.504 1.00 85.38 201 SER A O 1
ATOM 1617 N N . ARG A 1 202 ? -12.883 6.588 -7.640 1.00 89.69 202 ARG A N 1
ATOM 1618 C CA . ARG A 1 202 ? -13.994 7.029 -6.786 1.00 89.69 202 ARG A CA 1
ATOM 1619 C C . ARG A 1 202 ? -13.493 7.318 -5.381 1.00 89.69 202 ARG A C 1
ATOM 1621 O O . ARG A 1 202 ? -12.552 6.684 -4.916 1.00 89.69 202 ARG A O 1
ATOM 1628 N N . GLN A 1 203 ? -14.151 8.241 -4.696 1.00 91.25 203 GLN A N 1
ATOM 1629 C CA . GLN A 1 203 ? -13.900 8.513 -3.288 1.00 91.25 203 GLN A CA 1
ATOM 1630 C C . GLN A 1 203 ? -15.121 8.090 -2.478 1.00 91.25 203 GLN A C 1
ATOM 1632 O O . GLN A 1 203 ? -16.256 8.365 -2.865 1.00 91.25 203 GLN A O 1
ATOM 1637 N N . VAL A 1 204 ? -14.887 7.406 -1.365 1.00 94.38 204 VAL A N 1
ATOM 1638 C CA . VAL A 1 204 ? -15.937 7.051 -0.406 1.00 94.38 204 VAL A CA 1
ATOM 1639 C C . VAL A 1 204 ? -15.515 7.497 0.983 1.00 94.38 204 VAL A C 1
ATOM 1641 O O . VAL A 1 204 ? -14.325 7.590 1.287 1.00 94.38 204 VAL A O 1
ATOM 1644 N N . ARG A 1 205 ? -16.493 7.756 1.843 1.00 94.56 205 ARG A N 1
ATOM 1645 C CA . ARG A 1 205 ? -16.275 8.119 3.237 1.00 94.56 205 ARG A CA 1
ATOM 1646 C C . ARG A 1 205 ? -16.667 6.967 4.144 1.00 94.56 205 ARG A C 1
ATOM 1648 O O . ARG A 1 205 ? -17.807 6.517 4.112 1.00 94.56 205 ARG A O 1
ATOM 1655 N N . GLY A 1 206 ? -15.724 6.514 4.958 1.00 93.56 206 GLY A N 1
ATOM 1656 C CA . GLY A 1 206 ? -15.935 5.521 6.000 1.00 93.56 206 GLY A CA 1
ATOM 1657 C C . GLY A 1 206 ? -16.063 6.179 7.369 1.00 93.56 206 GLY A C 1
ATOM 1658 O O . GLY A 1 206 ? -15.279 7.057 7.726 1.00 93.56 206 GLY A O 1
ATOM 1659 N N . ASN A 1 207 ? -17.021 5.734 8.165 1.00 94.06 207 ASN A N 1
ATOM 1660 C CA . ASN A 1 207 ? -17.178 6.133 9.556 1.00 94.06 207 ASN A CA 1
ATOM 1661 C C . ASN A 1 207 ? -17.089 4.899 10.452 1.00 94.06 207 ASN A C 1
ATOM 1663 O O . ASN A 1 207 ? -17.652 3.856 10.130 1.00 94.06 207 ASN A O 1
ATOM 1667 N N . VAL A 1 208 ? -16.427 5.027 11.601 1.00 93.56 208 VAL A N 1
ATOM 1668 C CA . VAL A 1 208 ? -16.405 3.998 12.650 1.00 93.56 208 VAL A CA 1
ATOM 1669 C C . VAL A 1 208 ? -16.774 4.631 13.975 1.00 93.56 208 VAL A C 1
ATOM 1671 O O . VAL A 1 208 ? -16.107 5.557 14.436 1.00 93.56 208 VAL A O 1
ATOM 1674 N N . ILE A 1 209 ? -17.822 4.109 14.603 1.00 93.56 209 ILE A N 1
ATOM 1675 C CA . ILE A 1 209 ? -18.230 4.455 15.962 1.00 93.56 209 ILE A CA 1
ATOM 1676 C C . ILE A 1 209 ? -17.813 3.305 16.870 1.00 93.56 209 ILE A C 1
ATOM 1678 O O . ILE A 1 209 ? -18.152 2.148 16.622 1.00 93.56 209 ILE A O 1
ATOM 1682 N N . TYR A 1 210 ? -17.082 3.614 17.934 1.00 92.69 210 TYR A N 1
ATOM 1683 C CA . TYR A 1 210 ? -16.561 2.613 18.856 1.00 92.69 210 TYR A CA 1
ATOM 1684 C C . TYR A 1 210 ? -16.629 3.090 20.308 1.00 92.69 210 TYR A C 1
ATOM 1686 O O . TYR A 1 210 ? -16.682 4.291 20.589 1.00 92.69 210 TYR A O 1
ATOM 1694 N N . GLN A 1 211 ? -16.613 2.140 21.242 1.00 90.50 211 GLN A N 1
ATOM 1695 C CA . GLN A 1 211 ? -16.553 2.423 22.670 1.00 90.50 211 GLN A CA 1
ATOM 1696 C C . GLN A 1 211 ? -15.181 2.995 23.050 1.00 90.50 211 GLN A C 1
ATOM 1698 O O . GLN A 1 211 ? -14.168 2.319 22.885 1.00 90.50 211 GLN A O 1
ATOM 1703 N N . THR A 1 212 ? -15.124 4.205 23.604 1.00 86.94 212 THR A N 1
ATOM 1704 C CA . THR A 1 212 ? -13.866 4.918 23.904 1.00 86.94 212 THR A CA 1
ATOM 1705 C C . THR A 1 212 ? -12.940 4.131 24.839 1.00 86.94 212 THR A C 1
ATOM 1707 O O . THR A 1 212 ? -11.725 4.183 24.674 1.00 86.94 212 THR A O 1
ATOM 1710 N N . ASN A 1 213 ? -13.509 3.380 25.787 1.00 85.81 213 ASN A N 1
ATOM 1711 C CA . ASN A 1 213 ? -12.745 2.698 26.839 1.00 85.81 213 ASN A CA 1
ATOM 1712 C C . ASN A 1 213 ? -12.233 1.316 26.414 1.00 85.81 213 ASN A C 1
ATOM 1714 O O . ASN A 1 213 ? -11.157 0.900 26.826 1.00 85.81 213 ASN A O 1
ATOM 1718 N N . THR A 1 214 ? -13.022 0.589 25.623 1.00 86.56 214 THR A N 1
ATOM 1719 C CA . THR A 1 214 ? -12.753 -0.814 25.257 1.00 86.56 214 THR A CA 1
ATOM 1720 C C . THR A 1 214 ? -12.304 -0.964 23.808 1.00 86.56 214 THR A C 1
ATOM 1722 O O . THR A 1 214 ? -11.866 -2.037 23.408 1.00 86.56 214 THR A O 1
ATOM 1725 N N . ASN A 1 215 ? -12.427 0.098 23.008 1.00 80.94 215 ASN A N 1
ATOM 1726 C CA . ASN A 1 215 ? -12.206 0.105 21.565 1.00 80.94 215 ASN A CA 1
ATOM 1727 C C . ASN A 1 215 ? -13.103 -0.876 20.797 1.00 80.94 215 ASN A C 1
ATOM 1729 O O . ASN A 1 215 ? -12.816 -1.196 19.649 1.00 80.94 215 ASN A O 1
ATOM 1733 N N . GLN A 1 216 ? -14.198 -1.345 21.398 1.00 85.56 216 GLN A N 1
ATOM 1734 C CA . GLN A 1 216 ? -15.147 -2.216 20.714 1.00 85.56 216 GLN A CA 1
ATOM 1735 C C . GLN A 1 216 ? -15.934 -1.421 19.676 1.00 85.56 216 GLN A C 1
ATOM 1737 O O . GLN A 1 216 ? -16.538 -0.396 20.004 1.00 85.56 216 GLN A O 1
ATOM 1742 N N . VAL A 1 217 ? -15.926 -1.894 18.429 1.00 88.94 217 VAL A N 1
ATOM 1743 C CA . VAL A 1 217 ? -16.712 -1.299 17.343 1.00 88.94 217 VAL A CA 1
ATOM 1744 C C . VAL A 1 217 ? -18.194 -1.471 17.655 1.00 88.94 217 VAL A C 1
ATOM 1746 O O . VAL A 1 217 ? -18.654 -2.570 17.954 1.00 88.94 217 VAL A O 1
ATOM 1749 N N . ILE A 1 218 ? -18.929 -0.367 17.592 1.00 91.50 218 ILE A N 1
ATOM 1750 C CA . ILE A 1 218 ? -20.382 -0.325 17.757 1.00 91.50 218 ILE A CA 1
ATOM 1751 C C . ILE A 1 218 ? -21.033 -0.366 16.378 1.00 91.50 218 ILE A C 1
ATOM 1753 O O . ILE A 1 218 ? -21.946 -1.151 16.142 1.00 91.50 218 ILE A O 1
ATOM 1757 N N . SER A 1 219 ? -20.549 0.471 15.462 1.00 92.44 219 SER A N 1
ATOM 1758 C CA . SER A 1 219 ? -21.023 0.506 14.085 1.00 92.44 219 SER A CA 1
ATOM 1759 C C . SER A 1 219 ? -19.948 1.032 13.147 1.00 92.44 219 SER A C 1
ATOM 1761 O O . SER A 1 219 ? -19.035 1.759 13.548 1.00 92.44 219 SER A O 1
ATOM 1763 N N . PHE A 1 220 ? -20.091 0.683 11.877 1.00 93.12 220 PHE A N 1
ATOM 1764 C CA . PHE A 1 220 ? -19.375 1.315 10.785 1.00 93.12 220 PHE A CA 1
ATO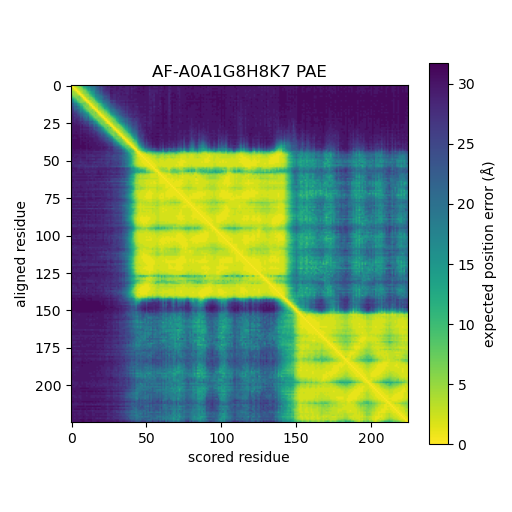M 1765 C C . PHE A 1 220 ? -20.343 1.568 9.633 1.00 93.12 220 PHE A C 1
ATOM 1767 O O . PHE A 1 220 ? -21.324 0.840 9.469 1.00 93.12 220 PHE A O 1
ATOM 1774 N N . ASP A 1 221 ? -20.060 2.592 8.843 1.00 93.31 221 ASP A N 1
ATOM 1775 C CA . ASP A 1 221 ? -20.786 2.892 7.615 1.00 93.31 221 ASP A CA 1
ATOM 1776 C C . ASP A 1 221 ? -19.816 3.381 6.538 1.00 93.31 221 ASP A C 1
ATOM 1778 O O . ASP A 1 221 ? -18.740 3.901 6.843 1.00 93.31 221 ASP A O 1
ATOM 1782 N N . ILE A 1 222 ? -20.177 3.141 5.279 1.00 93.19 222 ILE A N 1
ATOM 1783 C CA . ILE A 1 222 ? -19.430 3.584 4.103 1.00 93.19 222 ILE A CA 1
ATOM 1784 C C . ILE A 1 222 ? -20.425 4.278 3.183 1.00 93.19 222 ILE A C 1
ATOM 1786 O O . ILE A 1 222 ? -21.461 3.704 2.845 1.00 93.19 222 ILE A O 1
ATOM 1790 N N . GLN A 1 223 ? -20.103 5.496 2.770 1.00 93.25 223 GLN A N 1
ATOM 1791 C CA . GLN A 1 223 ? -20.953 6.323 1.927 1.00 93.25 223 GLN A CA 1
ATOM 1792 C C . GLN A 1 223 ? -20.181 6.790 0.689 1.00 93.25 223 GLN A C 1
ATOM 1794 O O . GLN A 1 223 ? -19.055 7.273 0.808 1.00 93.25 223 GLN A O 1
ATOM 1799 N N . GLU A 1 224 ? -20.782 6.656 -0.495 1.00 91.88 224 GLU A N 1
ATOM 1800 C CA . GLU A 1 224 ? -20.254 7.280 -1.716 1.00 91.88 224 GLU A CA 1
ATOM 1801 C C . GLU A 1 224 ? -20.345 8.810 -1.613 1.00 91.88 224 GLU A C 1
ATOM 1803 O O . GLU A 1 224 ? -21.317 9.341 -1.066 1.00 91.88 224 GLU A O 1
ATOM 1808 N N . MET A 1 225 ? -19.320 9.505 -2.113 1.00 82.88 225 MET A N 1
ATOM 1809 C CA . MET A 1 225 ? -19.254 10.970 -2.142 1.00 82.88 225 MET A CA 1
ATOM 1810 C C . MET A 1 225 ? -19.631 11.557 -3.498 1.00 82.88 225 MET A C 1
ATOM 1812 O O . MET A 1 225 ? -19.301 10.931 -4.530 1.00 82.88 225 MET A O 1
#

Mean predicted aligned error: 16.77 Å

pLDDT: mean 76.63, std 22.52, range [27.86, 97.44]

Solvent-accessible surface area (backbone atoms only — not comparable to full-atom values): 13314 Å² total; per-residue (Å²): 133,90,83,88,84,88,85,87,83,88,86,88,84,88,85,81,94,80,89,86,80,93,78,89,84,88,83,82,87,78,94,73,83,75,76,74,77,73,79,71,66,80,72,70,66,65,40,74,31,38,37,31,60,38,93,65,65,98,71,41,83,53,77,38,61,54,69,42,76,83,21,25,21,27,25,32,10,75,76,22,94,74,49,71,70,38,40,32,37,40,30,25,69,90,44,75,90,23,53,35,42,28,31,27,22,32,62,39,84,91,38,52,53,52,32,36,36,23,22,47,62,36,35,45,62,34,71,48,61,76,89,67,50,63,43,55,27,36,42,27,67,45,75,72,42,60,103,71,78,68,37,66,96,52,49,69,61,51,44,57,53,48,35,67,77,38,73,80,36,43,66,40,46,71,43,46,73,46,74,44,75,79,48,94,58,31,33,36,40,34,30,44,33,36,32,40,37,102,88,48,76,49,53,32,39,38,38,39,35,24,29,60,87,77,66,46,76,74,47,72,51,77,43,83,112

Secondary structure (DSSP, 8-state):
--------------------------------------------PPEEEEEEEE---S--TTS--TTGGGG-EEEEETT-S--TT-EEEEEESSSTT-EEEEEEEEEETT--TTEEEEEHHHHHHTT--GGG--EEEEEEE-----SSSSS-TTHHHHHHHHHHH-TTSEEEEEEEEEEEEEETTEEEEEEEEEEE-SS-EEEEEEEEEEETTT--EEEEEEEE-

InterPro domains:
  IPR024987 Protein of unknown function DUF3889 [PF13028] (153-224)
  IPR036908 RlpA-like domain superfamily [G3DSA:2.40.40.10] (42-142)
  IPR036908 RlpA-like domain superfamily [SSF50685] (45-143)

Foldseek 3Di:
DDDDDDDDDDDDDDDDDDDDDDDDDDDDDDDDPPPPPPPPPPPQDWDKAKEFEDQADPDAPLRDGCPPLNNLAKAFAPPAPDDAQWWKWKAFPVHRVFIAIYGHGHYDYPHDRRYMYGYPVNCVSSVDDNVVRMTIITIGTDPPDDVDDWADPCFSVVLVVVCVVCVQWRFRDKTWPDKDPPDQQKIKTKMWTWTDHPVDIFIKMKIWIATPPPRHTPDMDIGGD

Nearest PDB structures (foldseek):
  9ce9-assembly1_A  TM=7.470E-01  e=1.014E-06  Phanerochaete carnosa HHB-10118-sp
  2lyx-assembly1_A  TM=9.150E-01  e=1.967E-03  Bacillus subtilis subsp. subtilis str. 168
  8fw5-assembly1_A  TM=7.494E-01  e=1.324E-02  Homo sapiens
  1tuh-assembly1_A-2  TM=5.605E-01  e=5.072E-01  uncultured bacterium
  8j1g-assembly1_B  TM=5.061E-01  e=3.623E-01  Pseudomonas veronii